Protein AF-0000000066155385 (afdb_homodimer)

Secondary structure (DSSP, 8-state):
--EEEEEE-----HHHHHHHHHHHHHHTTTS-EEEEEEPPP---TT--HHHHHHHHHHHHHHHSPTT-EEEEEEEEEEE--HHHHHHHHHHHHHTTS-EEEEE-BTTB--HHHHHH-SEEEE--SS---HHHHHHHHHHHHHHHHHHHTT-GGGG-/--EEEEEE-----HHHHHHHHHHHHHHTTT--EEEEEEPPP---TT--HHHHHHHHHHHHHHHSPTT-EEEEEEEEEEE--HHHHHHHHHHHHHTTS-EEEEE-BTTB--HHHHHH-SEEEE--SS---HHHHHHHHHHHHHHHHHHHTT-GGGG-

Nearest PDB structures (foldseek):
  5twj-assembly1_C  TM=9.651E-01  e=6.711E-20  Escherichia coli
  1ns5-assembly1_A  TM=9.732E-01  e=3.033E-18  Escherichia coli
  4fak-assembly1_A-2  TM=9.437E-01  e=2.508E-15  Staphylococcus aureus
  1vh0-assembly7_F  TM=9.480E-01  e=1.565E-13  Staphylococcus aureus
  1o6d-assembly1_A  TM=9.515E-01  e=1.944E-12  Thermotoga maritima

Sequence (312 aa):
MKCRLIATGERAPSWVAQGFAEYQKRLSHWMPLELVEIEPGLRGKGRDAQRATDDEGRRVLAALPKNAYVVALDVPGRPLSSEQLAQRMEHWRGQGRDLALLIGGPEGHSAEVLKSASESWSIGPLTLPHMLVRLIVAEQLYRAAAMLANHPYHRAMKCRLIATGERAPSWVAQGFAEYQKRLSHWMPLELVEIEPGLRGKGRDAQRATDDEGRRVLAALPKNAYVVALDVPGRPLSSEQLAQRMEHWRGQGRDLALLIGGPEGHSAEVLKSASESWSIGPLTLPHMLVRLIVAEQLYRAAAMLANHPYHRA

InterPro domains:
  IPR003742 RNA methyltransferase RlmH [MF_00658] (1-155)
  IPR003742 RNA methyltransferase RlmH [PF02590] (1-154)
  IPR003742 RNA methyltransferase RlmH [PIRSF004505] (1-155)
  IPR003742 RNA methyltransferase RlmH [PTHR33603] (1-155)
  IPR003742 RNA methyltransferase RlmH [TIGR00246] (2-155)
  IPR003742 RNA methyltransferase RlmH [cd18081] (4-155)
  IPR029026 tRNA (guanine-N1-)-methyltransferase, N-terminal [G3DSA:3.40.1280.10] (1-156)
  IPR029028 Alpha/beta knot methyltransferases [SSF75217] (1-153)

Solvent-accessible surface area (backbone atoms only — not comparable to full-atom values): 16070 Å² total; per-residue (Å²): 105,46,34,35,39,40,30,39,42,70,84,59,56,68,35,45,49,50,50,25,50,52,30,36,57,62,25,44,81,83,36,46,60,42,79,42,69,33,70,59,39,72,74,48,96,82,49,50,68,65,56,22,30,43,51,30,25,51,54,51,59,68,66,52,63,88,77,40,49,26,35,29,50,36,63,89,30,48,72,39,34,46,70,52,44,26,53,46,48,54,53,50,57,67,64,77,34,36,38,33,38,36,39,31,41,63,84,38,65,21,68,68,46,56,68,65,29,77,43,48,37,7,77,20,56,44,80,66,53,46,62,58,46,54,31,52,50,34,46,50,54,32,38,19,51,26,48,77,66,68,38,75,65,54,71,76,106,49,35,35,39,40,31,36,41,72,81,60,57,64,36,49,48,50,50,28,49,53,29,36,57,64,24,43,83,79,35,46,61,42,80,41,70,32,70,60,39,76,77,53,96,86,53,51,68,61,57,23,30,43,50,30,24,55,53,52,62,69,66,53,62,86,76,38,48,30,36,31,49,37,64,91,30,46,73,39,33,46,69,52,43,26,52,48,50,54,51,51,56,67,66,76,35,36,38,33,37,36,39,30,43,62,83,38,66,21,69,67,44,59,69,66,29,77,44,46,40,7,74,22,56,44,79,65,54,48,61,57,46,52,30,52,50,32,46,48,52,33,36,18,53,24,47,77,64,68,36,76,68,53,69,75

Structure (mmCIF, N/CA/C/O backbone):
data_AF-0000000066155385-model_v1
#
loop_
_entity.id
_entity.type
_entity.pdbx_description
1 polymer 'Ribosomal RNA large subunit methyltransferase H'
#
loop_
_atom_site.group_PDB
_atom_site.id
_atom_site.type_symbol
_atom_site.label_atom_id
_atom_site.label_alt_id
_atom_site.label_comp_id
_atom_site.label_asym_id
_atom_site.label_entity_id
_atom_site.label_seq_id
_atom_site.pdbx_PDB_ins_code
_atom_site.Cartn_x
_atom_site.Cartn_y
_atom_site.Cartn_z
_atom_site.occupancy
_atom_site.B_iso_or_equiv
_atom_site.auth_seq_id
_atom_site.auth_comp_id
_atom_site.auth_asym_id
_atom_site.auth_atom_id
_atom_site.pdbx_PDB_model_num
ATOM 1 N N . MET A 1 1 ? 21.75 -13.898 -15.984 1 84.5 1 MET A N 1
ATOM 2 C CA . MET A 1 1 ? 20.531 -14.352 -15.312 1 84.5 1 MET A CA 1
ATOM 3 C C . MET A 1 1 ? 19.344 -13.461 -15.656 1 84.5 1 MET A C 1
ATOM 5 O O . MET A 1 1 ? 19.469 -12.234 -15.656 1 84.5 1 MET A O 1
ATOM 9 N N . LYS A 1 2 ? 18.281 -14.18 -16.125 1 91.81 2 LYS A N 1
ATOM 10 C CA . LYS A 1 2 ? 17.047 -13.453 -16.391 1 91.81 2 LYS A CA 1
ATOM 11 C C . LYS A 1 2 ? 16.062 -13.602 -15.227 1 91.81 2 LYS A C 1
ATOM 13 O O . LYS A 1 2 ? 16.016 -14.641 -14.562 1 91.81 2 LYS A O 1
ATOM 18 N N . CYS A 1 3 ? 15.359 -12.453 -15.078 1 97 3 CYS A N 1
ATOM 19 C CA . CYS A 1 3 ? 14.375 -12.484 -14.008 1 97 3 CYS A CA 1
ATOM 20 C C . CYS A 1 3 ? 12.969 -12.273 -14.562 1 97 3 CYS A C 1
ATOM 22 O O . CYS A 1 3 ? 12.742 -11.375 -15.367 1 97 3 CYS A O 1
ATOM 24 N N . ARG A 1 4 ? 12.047 -13.227 -14.18 1 97.88 4 ARG A N 1
ATOM 25 C CA . ARG A 1 4 ? 10.633 -13.07 -14.484 1 97.88 4 ARG A CA 1
ATOM 26 C C . ARG A 1 4 ? 9.828 -12.766 -13.227 1 97.88 4 ARG A C 1
ATOM 28 O O . ARG A 1 4 ? 9.977 -13.445 -12.203 1 97.88 4 ARG A O 1
ATOM 35 N N . LEU A 1 5 ? 9.148 -11.688 -13.312 1 98.56 5 LEU A N 1
ATOM 36 C CA . LEU A 1 5 ? 8.133 -11.391 -12.312 1 98.56 5 LEU A CA 1
ATOM 37 C C . LEU A 1 5 ? 6.758 -11.867 -12.766 1 98.56 5 LEU A C 1
ATOM 39 O O . LEU A 1 5 ? 6.148 -11.266 -13.656 1 98.56 5 LEU A O 1
ATOM 43 N N . ILE A 1 6 ? 6.32 -12.906 -12.242 1 98.44 6 ILE A N 1
ATOM 44 C CA . ILE A 1 6 ? 5.023 -13.492 -12.562 1 98.44 6 ILE A CA 1
ATOM 45 C C . ILE A 1 6 ? 3.984 -13.031 -11.539 1 98.44 6 ILE A C 1
ATOM 47 O O . ILE A 1 6 ? 4.012 -13.453 -10.383 1 98.44 6 ILE A O 1
ATOM 51 N N . ALA A 1 7 ? 3.084 -12.195 -11.984 1 97.69 7 ALA A N 1
ATOM 52 C CA . ALA A 1 7 ? 2.201 -11.484 -11.062 1 97.69 7 ALA A CA 1
ATOM 53 C C . ALA A 1 7 ? 0.739 -11.664 -11.461 1 97.69 7 ALA A C 1
ATOM 55 O O . ALA A 1 7 ? 0.369 -11.43 -12.609 1 97.69 7 ALA A O 1
ATOM 56 N N . THR A 1 8 ? -0.041 -12.016 -10.469 1 93.69 8 THR A N 1
ATOM 57 C CA . THR A 1 8 ? -1.476 -12.125 -10.703 1 93.69 8 THR A CA 1
ATOM 58 C C . THR A 1 8 ? -2.109 -10.734 -10.812 1 93.69 8 THR A C 1
ATOM 60 O O . THR A 1 8 ? -1.861 -9.867 -9.977 1 93.69 8 THR A O 1
ATOM 63 N N . GLY A 1 9 ? -2.859 -10.594 -11.93 1 91.88 9 GLY A N 1
ATOM 64 C CA . GLY A 1 9 ? -3.533 -9.328 -12.18 1 91.88 9 GLY A CA 1
ATOM 65 C C . GLY A 1 9 ? -3.088 -8.656 -13.461 1 91.88 9 GLY A C 1
ATOM 66 O O . GLY A 1 9 ? -1.917 -8.742 -13.836 1 91.88 9 GLY A O 1
ATOM 67 N N . GLU A 1 10 ? -4.141 -7.969 -13.992 1 88.31 10 GLU A N 1
ATOM 68 C CA . GLU A 1 10 ? -3.861 -7.262 -15.242 1 88.31 10 GLU A CA 1
ATOM 69 C C . GLU A 1 10 ? -4.293 -5.801 -15.148 1 88.31 10 GLU A C 1
ATOM 71 O O . GLU A 1 10 ? -4.961 -5.402 -14.195 1 88.31 10 GLU A O 1
ATOM 76 N N . ARG A 1 11 ? -3.881 -5.137 -16.062 1 87.12 11 ARG A N 1
ATOM 77 C CA . ARG A 1 11 ? -4.324 -3.756 -16.234 1 87.12 11 ARG A CA 1
ATOM 78 C C . ARG A 1 11 ? -4.043 -2.926 -14.992 1 87.12 11 ARG A C 1
ATOM 80 O O . ARG A 1 11 ? -4.953 -2.318 -14.422 1 87.12 11 ARG A O 1
ATOM 87 N N . ALA A 1 12 ? -2.811 -2.822 -14.57 1 90.94 12 ALA A N 1
ATOM 88 C CA . ALA A 1 12 ? -2.406 -1.966 -13.461 1 90.94 12 ALA A CA 1
ATOM 89 C C . ALA A 1 12 ? -2.746 -0.505 -13.734 1 90.94 12 ALA A C 1
ATOM 91 O O . ALA A 1 12 ? -2.674 -0.052 -14.883 1 90.94 12 ALA A O 1
ATOM 92 N N . PRO A 1 13 ? -3.176 0.167 -12.75 1 94.94 13 PRO A N 1
ATOM 93 C CA . PRO A 1 13 ? -3.314 1.61 -12.961 1 94.94 13 PRO A CA 1
ATOM 94 C C . PRO A 1 13 ? -2.09 2.23 -13.625 1 94.94 13 PRO A C 1
ATOM 96 O O . PRO A 1 13 ? -0.97 1.745 -13.445 1 94.94 13 PRO A O 1
ATOM 99 N N . SER A 1 14 ? -2.373 3.312 -14.383 1 95.81 14 SER A N 1
ATOM 100 C CA . SER A 1 14 ? -1.317 3.916 -15.195 1 95.81 14 SER A CA 1
ATOM 101 C C . SER A 1 14 ? -0.126 4.324 -14.328 1 95.81 14 SER A C 1
ATOM 103 O O . SER A 1 14 ? 1.025 4.168 -14.742 1 95.81 14 SER A O 1
ATOM 105 N N . TRP A 1 15 ? -0.439 4.824 -13.172 1 95.56 15 TRP A N 1
ATOM 106 C CA . TRP A 1 15 ? 0.653 5.305 -12.328 1 95.56 15 TRP A CA 1
ATOM 107 C C . TRP A 1 15 ? 1.504 4.148 -11.82 1 95.56 15 TRP A C 1
ATOM 109 O O . TRP A 1 15 ? 2.721 4.281 -11.672 1 95.56 15 TRP A O 1
ATOM 119 N N . VAL A 1 16 ? 0.973 2.961 -11.602 1 97.06 16 VAL A N 1
ATOM 120 C CA . VAL A 1 16 ? 1.714 1.768 -11.203 1 97.06 16 VAL A CA 1
ATOM 121 C C . VAL A 1 16 ? 2.588 1.294 -12.367 1 97.06 16 VAL A C 1
ATOM 123 O O . VAL A 1 16 ? 3.771 1.001 -12.18 1 97.06 16 VAL A O 1
ATOM 126 N N . ALA A 1 17 ? 1.849 1.2 -13.555 1 96.69 17 ALA A N 1
ATOM 127 C CA . ALA A 1 17 ? 2.547 0.742 -14.75 1 96.69 17 ALA A CA 1
ATOM 128 C C . ALA A 1 17 ? 3.752 1.629 -15.062 1 96.69 17 ALA A C 1
ATOM 130 O O . ALA A 1 17 ? 4.816 1.132 -15.438 1 96.69 17 ALA A O 1
ATOM 131 N N . GLN A 1 18 ? 3.58 2.973 -14.852 1 97.31 18 GLN A N 1
ATOM 132 C CA . GLN A 1 18 ? 4.66 3.924 -15.094 1 97.31 18 GLN A CA 1
ATOM 133 C C . GLN A 1 18 ? 5.805 3.721 -14.102 1 97.31 18 GLN A C 1
ATOM 135 O O . GLN A 1 18 ? 6.973 3.672 -14.5 1 97.31 18 GLN A O 1
ATOM 140 N N . GLY A 1 19 ? 5.504 3.578 -12.836 1 97.25 19 GLY A N 1
ATOM 141 C CA . GLY A 1 19 ? 6.527 3.34 -11.828 1 97.25 19 GLY A CA 1
ATOM 142 C C . GLY A 1 19 ? 7.285 2.043 -12.039 1 97.25 19 GLY A C 1
ATOM 143 O O . GLY A 1 19 ? 8.516 2.016 -11.969 1 97.25 19 GLY A O 1
ATOM 144 N N . PHE A 1 20 ? 6.59 1.06 -12.344 1 98.19 20 PHE A N 1
ATOM 145 C CA . PHE A 1 20 ? 7.199 -0.234 -12.625 1 98.19 20 PHE A CA 1
ATOM 146 C C . PHE A 1 20 ? 8.164 -0.136 -13.797 1 98.19 20 PHE A C 1
ATOM 148 O O . PHE A 1 20 ? 9.297 -0.612 -13.719 1 98.19 20 PHE A O 1
ATOM 155 N N . ALA A 1 21 ? 7.66 0.437 -14.906 1 98 21 ALA A N 1
ATOM 156 C CA . ALA A 1 21 ? 8.445 0.544 -16.141 1 98 21 ALA A CA 1
ATOM 157 C C . ALA A 1 21 ? 9.734 1.316 -15.891 1 98 21 ALA A C 1
ATOM 159 O O . ALA A 1 21 ? 10.773 1.004 -16.484 1 98 21 ALA A O 1
ATOM 160 N N . GLU A 1 22 ? 9.672 2.268 -15.047 1 97.25 22 GLU A N 1
ATOM 161 C CA . GLU A 1 22 ? 10.867 3.043 -14.727 1 97.25 22 GLU A CA 1
ATOM 162 C C . GLU A 1 22 ? 11.945 2.162 -14.102 1 97.25 22 GLU A C 1
ATOM 164 O O . GLU A 1 22 ? 13.094 2.166 -14.555 1 97.25 22 GLU A O 1
ATOM 169 N N . TYR A 1 23 ? 11.648 1.423 -13.086 1 97.94 23 TYR A N 1
ATOM 170 C CA . TYR A 1 23 ? 12.617 0.593 -12.391 1 97.94 23 TYR A CA 1
ATOM 171 C C . TYR A 1 23 ? 13.023 -0.605 -13.234 1 97.94 23 TYR A C 1
ATOM 173 O O . TYR A 1 23 ? 14.172 -1.063 -13.172 1 97.94 23 TYR A O 1
ATOM 181 N N . GLN A 1 24 ? 12.031 -1.144 -14.031 1 98.25 24 GLN A N 1
ATOM 182 C CA . GLN A 1 24 ? 12.344 -2.215 -14.969 1 98.25 24 GLN A CA 1
ATOM 183 C C . GLN A 1 24 ? 13.43 -1.779 -15.961 1 98.25 24 GLN A C 1
ATOM 185 O O . GLN A 1 24 ? 14.375 -2.521 -16.203 1 98.25 24 GLN A O 1
ATOM 190 N N . LYS A 1 25 ? 13.258 -0.531 -16.453 1 98.06 25 LYS A N 1
ATOM 191 C CA . LYS A 1 25 ? 14.234 0.016 -17.391 1 98.06 25 LYS A CA 1
ATOM 192 C C . LYS A 1 25 ? 15.586 0.21 -16.734 1 98.06 25 LYS A C 1
ATOM 194 O O . LYS A 1 25 ? 16.609 -0.212 -17.266 1 98.06 25 LYS A O 1
ATOM 199 N N . ARG A 1 26 ? 15.633 0.711 -15.617 1 97 26 ARG A N 1
ATOM 200 C CA . ARG A 1 26 ? 16.875 0.946 -14.891 1 97 26 ARG A CA 1
ATOM 201 C C . ARG A 1 26 ? 17.578 -0.369 -14.562 1 97 26 ARG A C 1
ATOM 203 O O . ARG A 1 26 ? 18.797 -0.482 -14.703 1 97 26 ARG A O 1
ATOM 210 N N . LEU A 1 27 ? 16.859 -1.285 -14.117 1 97.62 27 LEU A N 1
ATOM 211 C CA . LEU A 1 27 ? 17.375 -2.586 -13.703 1 97.62 27 LEU A CA 1
ATOM 212 C C . LEU A 1 27 ? 17.953 -3.348 -14.883 1 97.62 27 LEU A C 1
ATOM 214 O O . LEU A 1 27 ? 18.828 -4.199 -14.711 1 97.62 27 LEU A O 1
ATOM 218 N N . SER A 1 28 ? 17.406 -3.062 -16.094 1 96.5 28 SER A N 1
ATOM 219 C CA . SER A 1 28 ? 17.75 -3.83 -17.297 1 96.5 28 SER A CA 1
ATOM 220 C C . SER A 1 28 ? 19.234 -3.754 -17.594 1 96.5 28 SER A C 1
ATOM 222 O O . SER A 1 28 ? 19.781 -4.629 -18.266 1 96.5 28 SER A O 1
ATOM 224 N N . HIS A 1 29 ? 19.953 -2.766 -17.031 1 94.25 29 HIS A N 1
ATOM 225 C CA . HIS A 1 29 ? 21.391 -2.631 -17.219 1 94.25 29 HIS A CA 1
ATOM 226 C C . HIS A 1 29 ? 22.141 -3.738 -16.5 1 94.25 29 HIS A C 1
ATOM 228 O O . HIS A 1 29 ? 23.266 -4.082 -16.875 1 94.25 29 HIS A O 1
ATOM 234 N N . TRP A 1 30 ? 21.594 -4.262 -15.461 1 93.12 30 TRP A N 1
ATOM 235 C CA . TRP A 1 30 ? 22.266 -5.273 -14.648 1 93.12 30 TRP A CA 1
ATOM 236 C C . TRP A 1 30 ? 21.547 -6.617 -14.758 1 93.12 30 TRP A C 1
ATOM 238 O O . TRP A 1 30 ? 22.203 -7.668 -14.75 1 93.12 30 TRP A O 1
ATOM 248 N N . MET A 1 31 ? 20.219 -6.559 -14.922 1 93.56 31 MET A N 1
ATOM 249 C CA . MET A 1 31 ? 19.391 -7.77 -14.93 1 93.56 31 MET A CA 1
ATOM 250 C C . MET A 1 31 ? 18.078 -7.523 -15.641 1 93.56 31 MET A C 1
ATOM 252 O O . MET A 1 31 ? 17.234 -6.77 -15.148 1 93.56 31 MET A O 1
ATOM 256 N N . PRO A 1 32 ? 17.969 -8.172 -16.719 1 95.81 32 PRO A N 1
ATOM 257 C CA . PRO A 1 32 ? 16.672 -8.039 -17.375 1 95.81 32 PRO A CA 1
ATOM 258 C C . PRO A 1 32 ? 15.523 -8.562 -16.516 1 95.81 32 PRO A C 1
ATOM 260 O O . PRO A 1 32 ? 15.648 -9.617 -15.891 1 95.81 32 PRO A O 1
ATOM 263 N N . LEU A 1 33 ? 14.406 -7.742 -16.422 1 98.12 33 LEU A N 1
ATOM 264 C CA . LEU A 1 33 ? 13.195 -8.102 -15.688 1 98.12 33 LEU A CA 1
ATOM 265 C C . LEU A 1 33 ? 11.984 -8.141 -16.609 1 98.12 33 LEU A C 1
ATOM 267 O O . LEU A 1 33 ? 11.625 -7.125 -17.203 1 98.12 33 LEU A O 1
ATOM 271 N N . GLU A 1 34 ? 11.406 -9.336 -16.766 1 97.62 34 GLU A N 1
ATOM 272 C CA . GLU A 1 34 ? 10.203 -9.508 -17.578 1 97.62 34 GLU A CA 1
ATOM 273 C C . GLU A 1 34 ? 8.969 -9.68 -16.703 1 97.62 34 GLU A C 1
ATOM 275 O O . GLU A 1 34 ? 8.961 -10.508 -15.781 1 97.62 34 GLU A O 1
ATOM 280 N N . LEU A 1 35 ? 7.984 -8.922 -16.984 1 98.12 35 LEU A N 1
ATOM 281 C CA . LEU A 1 35 ? 6.719 -9.055 -16.266 1 98.12 35 LEU A CA 1
ATOM 282 C C . LEU A 1 35 ? 5.766 -9.984 -17.016 1 98.12 35 LEU A C 1
ATOM 284 O O . LEU A 1 35 ? 5.492 -9.773 -18.203 1 98.12 35 LEU A O 1
ATOM 288 N N . VAL A 1 36 ? 5.34 -10.883 -16.422 1 97.62 36 VAL A N 1
ATOM 289 C CA . VAL A 1 36 ? 4.328 -11.797 -16.938 1 97.62 36 VAL A CA 1
ATOM 290 C C . VAL A 1 36 ? 3.055 -11.68 -16.094 1 97.62 36 VAL A C 1
ATOM 292 O O . VAL A 1 36 ? 3.031 -12.086 -14.93 1 97.62 36 VAL A O 1
ATOM 295 N N . GLU A 1 37 ? 2.039 -11.156 -16.641 1 97.44 37 GLU A N 1
ATOM 296 C CA . GLU A 1 37 ? 0.773 -10.977 -15.945 1 97.44 37 GLU A CA 1
ATOM 297 C C . GLU A 1 37 ? -0.112 -12.211 -16.062 1 97.44 37 GLU A C 1
ATOM 299 O O . GLU A 1 37 ? -0.264 -12.766 -17.156 1 97.44 37 GLU A O 1
ATOM 304 N N . ILE A 1 38 ? -0.639 -12.555 -14.938 1 96.31 38 ILE A N 1
ATOM 305 C CA . ILE A 1 38 ? -1.541 -13.695 -14.867 1 96.31 38 ILE A CA 1
ATOM 306 C C . ILE A 1 38 ? -2.975 -13.211 -14.664 1 96.31 38 ILE A C 1
ATOM 308 O O . ILE A 1 38 ? -3.246 -12.438 -13.742 1 96.31 38 ILE A O 1
ATOM 312 N N . GLU A 1 39 ? -3.777 -13.617 -15.523 1 92.12 39 GLU A N 1
ATOM 313 C CA . GLU A 1 39 ? -5.195 -13.305 -15.383 1 92.12 39 GLU A CA 1
ATOM 314 C C . GLU A 1 39 ? -5.742 -13.82 -14.055 1 92.12 39 GLU A C 1
ATOM 316 O O . GLU A 1 39 ? -5.551 -14.984 -13.711 1 92.12 39 GLU A O 1
ATOM 321 N N . PRO A 1 40 ? -6.312 -12.938 -13.344 1 87.75 40 PRO A N 1
ATOM 322 C CA . PRO A 1 40 ? -6.887 -13.398 -12.086 1 87.75 40 PRO A CA 1
ATOM 323 C C . PRO A 1 40 ? -7.98 -14.445 -12.281 1 87.75 40 PRO A C 1
ATOM 325 O O . PRO A 1 40 ? -8.625 -14.477 -13.328 1 87.75 40 PRO A O 1
ATOM 328 N N . GLY A 1 41 ? -7.93 -15.219 -11.367 1 81.12 41 GLY A N 1
ATOM 329 C CA . GLY A 1 41 ? -9.031 -16.172 -11.414 1 81.12 41 GLY A CA 1
ATOM 330 C C . GLY A 1 41 ? -10.391 -15.5 -11.32 1 81.12 41 GLY A C 1
ATOM 331 O O . GLY A 1 41 ? -10.516 -14.398 -10.773 1 81.12 41 GLY A O 1
ATOM 332 N N . LEU A 1 42 ? -11.141 -15.914 -12.008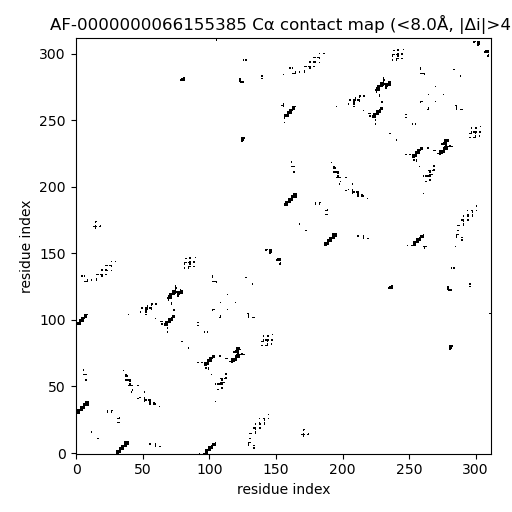 1 76.12 42 LEU A N 1
ATOM 333 C CA . LEU A 1 42 ? -12.508 -15.398 -11.984 1 76.12 42 LEU A CA 1
ATOM 334 C C . LEU A 1 42 ? -13.078 -15.438 -10.57 1 76.12 42 LEU A C 1
ATOM 336 O O . LEU A 1 42 ? -12.977 -16.453 -9.883 1 76.12 42 LEU A O 1
ATOM 340 N N . ARG A 1 43 ? -13.242 -14.203 -10.203 1 71.19 43 ARG A N 1
ATOM 341 C CA . ARG A 1 43 ? -13.875 -14.07 -8.898 1 71.19 43 ARG A CA 1
ATOM 342 C C . ARG A 1 43 ? -15.352 -13.711 -9.039 1 71.19 43 ARG A C 1
ATOM 344 O O . ARG A 1 43 ? -15.758 -13.109 -10.039 1 71.19 43 ARG A O 1
ATOM 351 N N . GLY A 1 44 ? -16.047 -14.203 -8.344 1 59.31 44 GLY A N 1
ATOM 352 C CA . GLY A 1 44 ? -17.453 -13.875 -8.461 1 59.31 44 GLY A CA 1
ATOM 353 C C . GLY A 1 44 ? -18.328 -14.664 -7.5 1 59.31 44 GLY A C 1
ATOM 354 O O . GLY A 1 44 ? -17.844 -15.539 -6.785 1 59.31 44 GLY A O 1
ATOM 355 N N . LYS A 1 45 ? -19.531 -14.117 -7.496 1 53.41 45 LYS A N 1
ATOM 356 C CA . LYS A 1 45 ? -20.547 -14.75 -6.66 1 53.41 45 LYS A CA 1
ATOM 357 C C . LYS A 1 45 ? -20.578 -16.266 -6.883 1 53.41 45 LYS A C 1
ATOM 359 O O . LYS A 1 45 ? -20.812 -16.719 -8 1 53.41 45 LYS A O 1
ATOM 364 N N . GLY A 1 46 ? -20.094 -16.812 -5.891 1 64 46 GLY A N 1
ATOM 365 C CA . GLY A 1 46 ? -20.203 -18.266 -5.855 1 64 46 GLY A CA 1
ATOM 366 C C . GLY A 1 46 ? -18.891 -18.969 -6.121 1 64 46 GLY A C 1
ATOM 367 O O . GLY A 1 46 ? -18.797 -20.188 -5.965 1 64 46 GLY A O 1
ATOM 368 N N . ARG A 1 47 ? -18.312 -18.109 -6.582 1 63.19 47 ARG A N 1
ATOM 369 C CA . ARG A 1 47 ? -17.078 -18.844 -6.824 1 63.19 47 ARG A CA 1
ATOM 370 C C . ARG A 1 47 ? -16.203 -18.875 -5.574 1 63.19 47 ARG A C 1
ATOM 372 O O . ARG A 1 47 ? -16.141 -17.906 -4.828 1 63.19 47 ARG A O 1
ATOM 379 N N . ASP A 1 48 ? -15.562 -19.938 -5.363 1 77.88 48 ASP A N 1
ATOM 380 C CA . ASP A 1 48 ? -14.719 -20.297 -4.227 1 77.88 48 ASP A CA 1
ATOM 381 C C . ASP A 1 48 ? -13.336 -19.656 -4.34 1 77.88 48 ASP A C 1
ATOM 383 O O . ASP A 1 48 ? -12.656 -19.812 -5.352 1 77.88 48 ASP A O 1
ATOM 387 N N . ALA A 1 49 ? -13.258 -18.812 -3.494 1 80.56 49 ALA A N 1
ATOM 388 C CA . ALA A 1 49 ? -11.992 -18.094 -3.438 1 80.56 49 ALA A CA 1
ATOM 389 C C . ALA A 1 49 ? -10.812 -19.062 -3.561 1 80.56 49 ALA A C 1
ATOM 391 O O . ALA A 1 49 ? -9.812 -18.734 -4.207 1 80.56 49 ALA A O 1
ATOM 392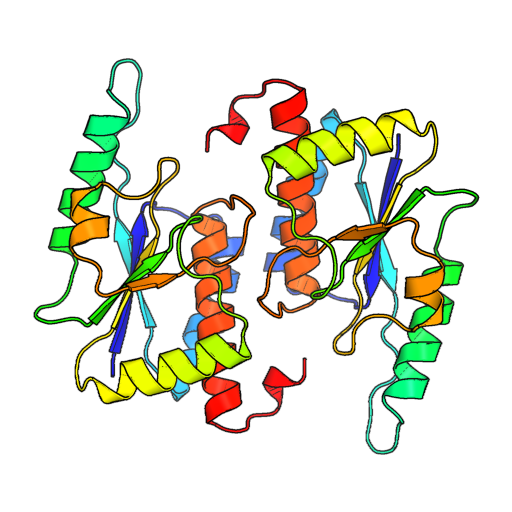 N N . GLN A 1 50 ? -10.922 -20.25 -3.02 1 87.75 50 GLN A N 1
ATOM 393 C CA . GLN A 1 50 ? -9.867 -21.266 -3.086 1 87.75 50 GLN A CA 1
ATOM 394 C C . GLN A 1 50 ? -9.672 -21.766 -4.512 1 87.75 50 GLN A C 1
ATOM 396 O O . GLN A 1 50 ? -8.539 -21.953 -4.965 1 87.75 50 GLN A O 1
ATOM 401 N N . ARG A 1 51 ? -10.75 -22 -5.168 1 88.25 51 ARG A N 1
ATOM 402 C CA . ARG A 1 51 ? -10.672 -22.469 -6.547 1 88.25 51 ARG A CA 1
ATOM 403 C C . ARG A 1 51 ? -10.039 -21.406 -7.453 1 88.25 51 ARG A C 1
ATOM 405 O O . ARG A 1 51 ? -9.234 -21.734 -8.32 1 88.25 51 ARG A O 1
ATOM 412 N N . ALA A 1 52 ? -10.5 -20.266 -7.203 1 87.19 52 ALA A N 1
ATOM 413 C CA . ALA A 1 52 ? -9.93 -19.156 -7.973 1 87.19 52 ALA A CA 1
ATOM 414 C C . ALA A 1 52 ? -8.422 -19.047 -7.746 1 87.19 52 ALA A C 1
ATOM 416 O O . ALA A 1 52 ? -7.656 -18.875 -8.695 1 87.19 52 ALA A O 1
ATOM 417 N N . THR A 1 53 ? -8.125 -19.234 -6.555 1 91.06 53 THR A N 1
ATOM 418 C CA . THR A 1 53 ? -6.711 -19.172 -6.191 1 91.06 53 THR A CA 1
ATOM 419 C C . THR A 1 53 ? -5.945 -20.344 -6.812 1 91.06 53 THR A C 1
ATOM 421 O O . THR A 1 53 ? -4.82 -20.172 -7.289 1 91.06 53 THR A O 1
ATOM 424 N N . ASP A 1 54 ? -6.555 -21.5 -6.773 1 92.06 54 ASP A N 1
ATOM 425 C CA . ASP A 1 54 ? -5.934 -22.672 -7.379 1 92.06 54 ASP A CA 1
ATOM 426 C C . ASP A 1 54 ? -5.777 -22.484 -8.891 1 92.06 54 ASP A C 1
ATOM 428 O O . ASP A 1 54 ? -4.754 -22.875 -9.461 1 92.06 54 ASP A O 1
ATOM 432 N N . ASP A 1 55 ? -6.773 -21.938 -9.461 1 92.25 55 ASP A N 1
ATOM 433 C CA . ASP A 1 55 ? -6.719 -21.703 -10.906 1 92.25 55 ASP A CA 1
ATOM 434 C C . ASP A 1 55 ? -5.633 -20.688 -11.258 1 92.25 55 ASP A C 1
ATOM 436 O O . ASP A 1 55 ? -4.871 -20.891 -12.203 1 92.25 55 ASP A O 1
ATOM 440 N N . GLU A 1 56 ? -5.656 -19.734 -10.469 1 93 56 GLU A N 1
ATOM 441 C CA . GLU A 1 56 ? -4.586 -18.75 -10.617 1 93 56 GLU A CA 1
ATOM 442 C C . GLU A 1 56 ? -3.215 -19.406 -10.445 1 93 56 GLU A C 1
ATOM 444 O O . GLU A 1 56 ? -2.291 -19.125 -11.211 1 93 56 GLU A O 1
ATOM 449 N N . GLY A 1 57 ? -3.131 -20.234 -9.484 1 94.69 57 GLY A N 1
ATOM 450 C CA . GLY A 1 57 ? -1.892 -20.938 -9.203 1 94.69 57 GLY A CA 1
ATOM 451 C C . GLY A 1 57 ? -1.404 -21.781 -10.367 1 94.69 57 GLY A C 1
ATOM 452 O O . GLY A 1 57 ? -0.206 -21.828 -10.656 1 94.69 57 GLY A O 1
ATOM 453 N N . ARG A 1 58 ? -2.396 -22.422 -11.031 1 95.19 58 ARG A N 1
ATOM 454 C CA . ARG A 1 58 ? -2.031 -23.234 -12.18 1 95.19 58 ARG A CA 1
ATOM 455 C C . ARG A 1 58 ? -1.448 -22.375 -13.297 1 95.19 58 ARG A C 1
ATOM 457 O O . ARG A 1 58 ? -0.476 -22.766 -13.945 1 95.19 58 ARG A O 1
ATOM 464 N N . ARG A 1 59 ? -2 -21.234 -13.453 1 96.75 59 ARG A N 1
ATOM 465 C CA . ARG A 1 59 ? -1.503 -20.328 -14.477 1 96.75 59 ARG A CA 1
ATOM 466 C C . ARG A 1 59 ? -0.127 -19.781 -14.109 1 96.75 59 ARG A C 1
ATOM 468 O O . ARG A 1 59 ? 0.733 -19.609 -14.969 1 96.75 59 ARG A O 1
ATOM 475 N N . VAL A 1 60 ? 0.056 -19.562 -12.852 1 97.44 60 VAL A N 1
ATOM 476 C CA . VAL A 1 60 ? 1.351 -19.109 -12.352 1 97.44 60 VAL A CA 1
ATOM 477 C C . VAL A 1 60 ? 2.406 -20.188 -12.617 1 97.44 60 VAL A C 1
ATOM 479 O O . VAL A 1 60 ? 3.477 -19.891 -13.156 1 97.44 60 VAL A O 1
ATOM 482 N N . LEU A 1 61 ? 2.051 -21.422 -12.25 1 96.56 61 LEU A N 1
ATOM 483 C CA . LEU A 1 61 ? 2.984 -22.531 -12.414 1 96.56 61 LEU A CA 1
ATOM 484 C C . LEU A 1 61 ? 3.301 -22.766 -13.883 1 96.56 61 LEU A C 1
ATOM 486 O O . LEU A 1 61 ? 4.441 -23.078 -14.242 1 96.56 61 LEU A O 1
ATOM 490 N N . ALA A 1 62 ? 2.332 -22.562 -14.688 1 97.56 62 ALA A N 1
ATOM 491 C CA . ALA A 1 62 ? 2.51 -22.766 -16.125 1 97.56 62 ALA A CA 1
ATOM 492 C C . ALA A 1 62 ? 3.414 -21.703 -16.719 1 97.56 62 ALA A C 1
ATOM 494 O O . ALA A 1 62 ? 4.031 -21.922 -17.766 1 97.56 62 ALA A O 1
ATOM 495 N N . ALA A 1 63 ? 3.459 -20.609 -16.062 1 97.62 63 ALA A N 1
ATOM 496 C CA . ALA A 1 63 ? 4.234 -19.469 -16.578 1 97.62 63 ALA A CA 1
ATOM 497 C C . ALA A 1 63 ? 5.691 -19.562 -16.125 1 97.62 63 ALA A C 1
ATOM 499 O O . ALA A 1 63 ? 6.543 -18.812 -16.594 1 97.62 63 ALA A O 1
ATOM 500 N N . LEU A 1 64 ? 6.031 -20.484 -15.266 1 96.62 64 LEU A N 1
ATOM 501 C CA . LEU A 1 64 ? 7.387 -20.625 -14.75 1 96.62 64 LEU A CA 1
ATOM 502 C C . LEU A 1 64 ? 8.328 -21.141 -15.828 1 96.62 64 LEU A C 1
ATOM 504 O O . LEU A 1 64 ? 8 -22.109 -16.531 1 96.62 64 LEU A O 1
ATOM 508 N N . PRO A 1 65 ? 9.453 -20.531 -16 1 94.44 65 PRO A N 1
ATOM 509 C CA . PRO A 1 65 ? 10.461 -21.156 -16.859 1 94.44 65 PRO A CA 1
ATOM 510 C C . PRO A 1 65 ? 10.938 -22.5 -16.344 1 94.44 65 PRO A C 1
ATOM 512 O O . PRO A 1 65 ? 10.836 -22.781 -15.141 1 94.44 65 PRO A O 1
ATOM 515 N N . LYS A 1 66 ? 11.5 -23.203 -17.328 1 91.38 66 LYS A N 1
ATOM 516 C CA . LYS A 1 66 ? 12.055 -24.5 -16.922 1 91.38 66 LYS A CA 1
ATOM 517 C C . LYS A 1 66 ? 13.266 -24.312 -16.016 1 91.38 66 LYS A C 1
ATOM 519 O O . LYS A 1 66 ? 14.133 -23.469 -16.281 1 91.38 66 LYS A O 1
ATOM 524 N N . ASN A 1 67 ? 13.25 -24.938 -14.852 1 92.38 67 ASN A N 1
ATOM 525 C CA . ASN A 1 67 ? 14.359 -25.016 -13.906 1 92.38 67 ASN A CA 1
ATOM 526 C C . ASN A 1 67 ? 14.664 -23.656 -13.289 1 92.38 67 ASN A C 1
ATOM 528 O O . ASN A 1 67 ? 15.828 -23.359 -12.992 1 92.38 67 ASN A O 1
ATOM 532 N N . ALA A 1 68 ? 13.758 -22.859 -13.234 1 96.19 68 ALA A N 1
ATOM 533 C CA . ALA A 1 68 ? 13.938 -21.547 -12.625 1 96.19 68 ALA A CA 1
ATOM 534 C C . ALA A 1 68 ? 14.094 -21.656 -11.109 1 96.19 68 ALA A C 1
ATOM 536 O O . ALA A 1 68 ? 13.57 -22.578 -10.492 1 96.19 68 ALA A O 1
ATOM 537 N N . TYR A 1 69 ? 14.984 -20.812 -10.562 1 97.44 69 TYR A N 1
ATOM 538 C CA . TYR A 1 69 ? 14.938 -20.594 -9.125 1 97.44 69 TYR A CA 1
ATOM 539 C C . TYR A 1 69 ? 13.734 -19.734 -8.734 1 97.44 69 TYR A C 1
ATOM 541 O O . TYR A 1 69 ? 13.617 -18.594 -9.18 1 97.44 69 TYR A O 1
ATOM 549 N N . VAL A 1 70 ? 12.805 -20.25 -7.934 1 98.12 70 VAL A N 1
ATOM 550 C CA . VAL A 1 70 ? 11.492 -19.656 -7.715 1 98.12 70 VAL A CA 1
ATOM 551 C C . VAL A 1 70 ? 11.43 -19.047 -6.316 1 98.12 70 VAL A C 1
ATOM 553 O O . VAL A 1 70 ? 11.695 -19.734 -5.32 1 98.12 70 VAL A O 1
ATOM 556 N N . VAL A 1 71 ? 11.102 -17.844 -6.238 1 98.5 71 VAL A N 1
ATOM 557 C CA . VAL A 1 71 ? 10.898 -17.125 -4.984 1 98.5 71 VAL A CA 1
ATOM 558 C C . VAL A 1 71 ? 9.469 -16.609 -4.91 1 98.5 71 VAL A C 1
ATOM 560 O O . VAL A 1 71 ? 9.055 -15.789 -5.738 1 98.5 71 VAL A O 1
ATOM 563 N N . ALA A 1 72 ? 8.719 -17.094 -4.008 1 98.56 72 ALA A N 1
ATOM 564 C CA . ALA A 1 72 ? 7.34 -16.656 -3.824 1 98.56 72 ALA A CA 1
ATOM 565 C C . ALA A 1 72 ? 7.262 -15.508 -2.82 1 98.56 72 ALA A C 1
ATOM 567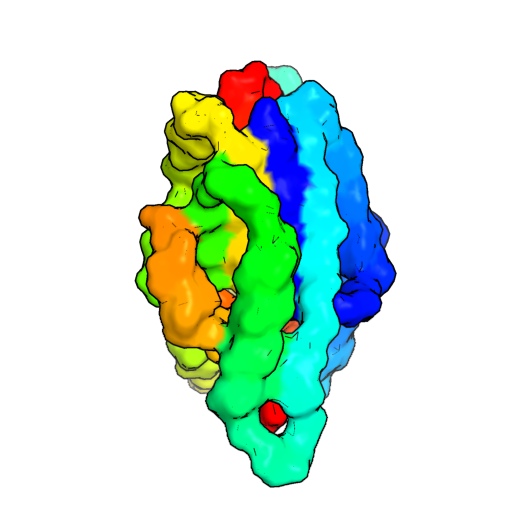 O O . ALA A 1 72 ? 7.777 -15.617 -1.705 1 98.56 72 ALA A O 1
ATOM 568 N N . LEU A 1 73 ? 6.699 -14.422 -3.217 1 98.19 73 LEU A N 1
ATOM 569 C CA . LEU A 1 73 ? 6.422 -13.344 -2.273 1 98.19 73 LEU A CA 1
ATOM 570 C C . LEU A 1 73 ? 5.176 -13.656 -1.449 1 98.19 73 LEU A C 1
ATOM 572 O O . LEU A 1 73 ? 4.102 -13.891 -2.006 1 98.19 73 LEU A O 1
ATOM 576 N N . ASP A 1 74 ? 5.344 -13.617 -0.242 1 95.19 74 ASP A N 1
ATOM 577 C CA . ASP A 1 74 ? 4.293 -13.969 0.708 1 95.19 74 ASP A CA 1
ATOM 578 C C . ASP A 1 74 ? 4.523 -13.297 2.059 1 95.19 74 ASP A C 1
ATOM 580 O O . ASP A 1 74 ? 5.645 -13.297 2.576 1 95.19 74 ASP A O 1
ATOM 584 N N . VAL A 1 75 ? 3.428 -12.828 2.668 1 93.62 75 VAL A N 1
ATOM 585 C CA . VAL A 1 75 ? 3.541 -12.055 3.902 1 93.62 75 VAL A CA 1
ATOM 586 C C . VAL A 1 75 ? 4.203 -12.906 4.984 1 93.62 75 VAL A C 1
ATOM 588 O O . VAL A 1 75 ? 5.125 -12.453 5.664 1 93.62 75 VAL A O 1
ATOM 591 N N . PRO A 1 76 ? 3.926 -14.203 5.09 1 93.44 76 PRO A N 1
ATOM 592 C CA . PRO A 1 76 ? 4.555 -15.016 6.137 1 93.44 76 PRO A CA 1
ATOM 593 C C . PRO A 1 76 ? 5.969 -15.453 5.766 1 93.44 76 PRO A C 1
ATOM 595 O O . PRO A 1 76 ? 6.625 -16.156 6.547 1 93.44 76 PRO A O 1
ATOM 598 N N . GLY A 1 77 ? 6.473 -15.102 4.621 1 96 77 GLY A N 1
ATOM 599 C CA . GLY A 1 77 ? 7.805 -15.484 4.18 1 96 77 GLY A CA 1
ATOM 600 C C . GLY A 1 77 ? 8.914 -14.812 4.965 1 96 77 GLY A C 1
ATOM 601 O O . GLY A 1 77 ? 8.656 -14.18 5.992 1 96 77 GLY A O 1
ATOM 602 N N . ARG A 1 78 ? 10.047 -15.07 4.598 1 97.19 78 ARG A N 1
ATOM 603 C CA . ARG A 1 78 ? 11.219 -14.516 5.262 1 97.19 78 ARG A CA 1
ATOM 604 C C . ARG A 1 78 ? 11.328 -13.016 5.012 1 97.19 78 ARG A C 1
ATOM 606 O O . ARG A 1 78 ? 11.43 -12.578 3.865 1 97.19 78 ARG A O 1
ATOM 613 N N . PRO A 1 79 ? 11.328 -12.289 6.074 1 97.25 79 PRO A N 1
ATOM 614 C CA . PRO A 1 79 ? 11.578 -10.859 5.883 1 97.25 79 PRO A CA 1
ATOM 615 C C . PRO A 1 79 ? 13.047 -10.555 5.586 1 97.25 79 PRO A C 1
ATOM 617 O O . PRO A 1 79 ? 13.938 -11.102 6.238 1 97.25 79 PRO A O 1
ATOM 620 N N . LEU A 1 80 ? 13.281 -9.789 4.586 1 97.5 80 LEU A N 1
ATOM 621 C CA . LEU A 1 80 ? 14.633 -9.414 4.203 1 97.5 80 LEU A CA 1
ATOM 622 C C . LEU A 1 80 ? 14.797 -7.895 4.207 1 97.5 80 LEU A C 1
ATOM 624 O O . LEU A 1 80 ? 13.938 -7.172 3.699 1 97.5 80 LEU A O 1
ATOM 628 N N . SER A 1 81 ? 15.875 -7.465 4.871 1 97 81 SER A N 1
ATOM 629 C CA . SER A 1 81 ? 16.281 -6.082 4.629 1 97 81 SER A CA 1
ATOM 630 C C . SER A 1 81 ? 16.797 -5.898 3.205 1 97 81 SER A C 1
ATOM 632 O O . SER A 1 81 ? 17.062 -6.875 2.504 1 97 81 SER A O 1
ATOM 634 N N . SER A 1 82 ? 16.875 -4.703 2.756 1 97.38 82 SER A N 1
ATOM 63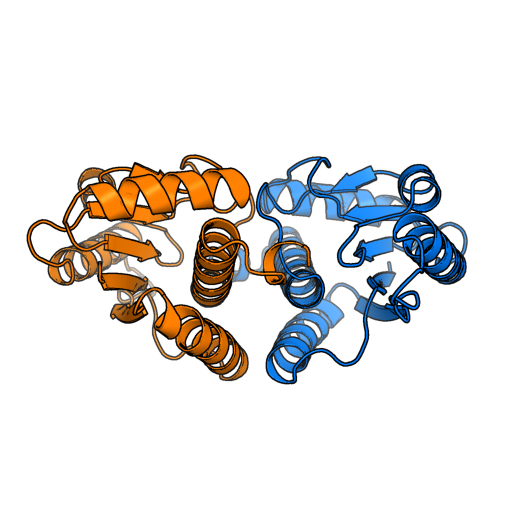5 C CA . SER A 1 82 ? 17.422 -4.438 1.43 1 97.38 82 SER A CA 1
ATOM 636 C C . SER A 1 82 ? 18.828 -5.012 1.283 1 97.38 82 SER A C 1
ATOM 638 O O . SER A 1 82 ? 19.188 -5.52 0.22 1 97.38 82 SER A O 1
ATOM 640 N N . GLU A 1 83 ? 19.656 -4.918 2.408 1 96.62 83 GLU A N 1
ATOM 641 C CA . GLU A 1 83 ? 21.016 -5.484 2.377 1 96.62 83 GLU A CA 1
ATOM 642 C C . GLU A 1 83 ? 20.969 -7.004 2.264 1 96.62 83 GLU A C 1
ATOM 644 O O . GLU A 1 83 ? 21.75 -7.598 1.517 1 96.62 83 GLU A O 1
ATOM 649 N N . GLN A 1 84 ? 20.094 -7.598 3.016 1 98.25 84 GLN A N 1
ATOM 650 C CA . GLN A 1 84 ? 19.922 -9.047 2.953 1 98.25 84 GLN A CA 1
ATOM 651 C C . GLN A 1 84 ? 19.391 -9.477 1.586 1 98.25 84 GLN A C 1
ATOM 653 O O . GLN A 1 84 ? 19.766 -10.539 1.08 1 98.25 84 GLN A O 1
ATOM 658 N N . LEU A 1 85 ? 18.5 -8.656 0.961 1 98.06 85 LEU A N 1
ATOM 659 C CA . LEU A 1 85 ? 18.016 -8.953 -0.379 1 98.06 85 LEU A CA 1
ATOM 660 C C . LEU A 1 85 ? 19.141 -8.914 -1.398 1 98.06 85 LEU A C 1
ATOM 662 O O . LEU A 1 85 ? 19.188 -9.727 -2.322 1 98.06 85 LEU A O 1
ATOM 666 N N . ALA A 1 86 ? 20.031 -7.977 -1.2 1 97.75 86 ALA A N 1
ATOM 667 C CA . ALA A 1 86 ? 21.188 -7.914 -2.088 1 97.75 86 ALA A CA 1
ATOM 668 C C . ALA A 1 86 ? 22.031 -9.188 -1.99 1 97.75 86 ALA A C 1
ATOM 670 O O . ALA A 1 86 ? 22.5 -9.703 -3.004 1 97.75 86 ALA A O 1
ATOM 671 N N . GLN A 1 87 ? 22.219 -9.648 -0.785 1 97.62 87 GLN A N 1
ATOM 672 C CA . GLN A 1 87 ? 22.938 -10.906 -0.588 1 97.62 87 GLN A CA 1
ATOM 673 C C . GLN A 1 87 ? 22.188 -12.07 -1.235 1 97.62 87 GLN A C 1
ATOM 675 O O . GLN A 1 87 ? 22.812 -12.938 -1.861 1 97.62 87 GLN A O 1
ATOM 680 N N . ARG A 1 88 ? 20.875 -12.039 -1.071 1 97.12 88 ARG A N 1
ATOM 681 C CA . ARG A 1 88 ? 20.078 -13.094 -1.702 1 97.12 88 ARG A CA 1
ATOM 682 C C . ARG A 1 88 ? 20.188 -13.023 -3.221 1 97.12 88 ARG A C 1
ATOM 684 O O . ARG A 1 88 ? 20.266 -14.055 -3.893 1 97.12 88 ARG A O 1
ATOM 691 N N . MET A 1 89 ? 20.172 -11.859 -3.732 1 96.62 89 MET A N 1
ATOM 692 C CA . MET A 1 89 ? 20.297 -11.688 -5.176 1 96.62 89 MET A CA 1
ATOM 693 C C . MET A 1 89 ? 21.609 -12.281 -5.676 1 96.62 89 MET A C 1
ATOM 695 O O . MET A 1 89 ? 21.656 -12.914 -6.734 1 96.62 89 MET A O 1
ATOM 699 N N . GLU A 1 90 ? 22.688 -12 -4.879 1 95.44 90 GLU A N 1
ATOM 700 C CA . GLU A 1 90 ? 23.953 -12.617 -5.238 1 95.44 90 GLU A CA 1
ATOM 701 C C . GLU A 1 90 ? 23.859 -14.141 -5.23 1 95.44 90 GLU A C 1
ATOM 703 O O . GLU A 1 90 ? 24.359 -14.805 -6.141 1 95.44 90 GLU A O 1
ATOM 708 N N . HIS A 1 91 ? 23.203 -14.648 -4.266 1 96.5 91 HIS A N 1
ATOM 709 C CA . HIS A 1 91 ? 22.969 -16.094 -4.184 1 96.5 91 HIS A CA 1
ATOM 710 C C . HIS A 1 91 ? 22.156 -16.578 -5.379 1 96.5 91 HIS A C 1
ATOM 712 O O . HIS A 1 91 ? 22.516 -17.594 -5.988 1 96.5 91 HIS A O 1
ATOM 718 N N . TRP A 1 92 ? 21.047 -15.82 -5.727 1 95.88 92 TRP A N 1
ATOM 719 C CA . TRP A 1 92 ? 20.203 -16.203 -6.859 1 95.88 92 TRP A CA 1
ATOM 720 C C . TRP A 1 92 ? 21.016 -16.234 -8.148 1 95.88 92 TRP A C 1
ATOM 722 O O . TRP A 1 92 ? 20.906 -17.156 -8.945 1 95.88 92 TRP A O 1
ATOM 732 N N . ARG A 1 93 ? 21.797 -15.305 -8.336 1 92.38 93 ARG A N 1
ATOM 733 C CA . ARG A 1 93 ? 22.656 -15.227 -9.516 1 92.38 93 ARG A CA 1
ATOM 734 C C . ARG A 1 93 ? 23.594 -16.422 -9.578 1 92.38 93 ARG A C 1
ATOM 736 O O . ARG A 1 93 ? 23.891 -16.938 -10.664 1 92.38 93 ARG A O 1
ATOM 743 N N . GLY A 1 94 ? 24.047 -16.844 -8.531 1 92.88 94 GLY A N 1
ATOM 744 C CA . GLY A 1 94 ? 25 -17.922 -8.453 1 92.88 94 GLY A CA 1
ATOM 745 C C . GLY A 1 94 ? 24.391 -19.281 -8.742 1 92.88 94 GLY A C 1
ATOM 746 O O . GLY A 1 94 ? 25.094 -20.266 -8.977 1 92.88 94 GLY A O 1
ATOM 747 N N . GLN A 1 95 ? 23.125 -19.312 -8.719 1 92.62 95 GLN A N 1
ATOM 748 C CA . GLN A 1 95 ? 22.453 -20.594 -8.953 1 92.62 95 GLN A CA 1
ATOM 749 C C . GLN A 1 95 ? 22.625 -21.031 -10.406 1 92.62 95 GLN A C 1
ATOM 751 O O . GLN A 1 95 ? 22.391 -22.203 -10.727 1 92.62 95 GLN A O 1
ATOM 756 N N . GLY A 1 96 ? 22.938 -20.172 -11.344 1 90.06 96 GLY A N 1
ATOM 757 C CA . GLY A 1 96 ? 23.094 -20.531 -12.75 1 90.06 96 GLY A CA 1
ATOM 758 C C . GLY A 1 96 ? 21.766 -20.812 -13.438 1 90.06 96 GLY A C 1
ATOM 759 O O . GLY A 1 96 ? 21.719 -21.578 -14.406 1 90.06 96 GLY A O 1
ATOM 760 N N . ARG A 1 97 ? 20.719 -20.359 -12.875 1 93.06 97 ARG A N 1
ATOM 761 C CA . ARG A 1 97 ? 19.375 -20.516 -13.422 1 93.06 97 ARG A CA 1
ATOM 762 C C . ARG A 1 97 ? 18.656 -19.188 -13.492 1 93.06 97 ARG A C 1
ATOM 764 O O . ARG A 1 97 ? 19.062 -18.219 -12.844 1 93.06 97 ARG A O 1
ATOM 771 N N . ASP A 1 98 ? 17.484 -19.234 -14.242 1 94.25 98 ASP A N 1
ATOM 772 C CA . ASP A 1 98 ? 16.609 -18.062 -14.266 1 94.25 98 ASP A CA 1
ATOM 773 C C . ASP A 1 98 ? 15.883 -17.906 -12.938 1 94.25 98 ASP A C 1
ATOM 775 O O . ASP A 1 98 ? 15.641 -18.891 -12.227 1 94.25 98 ASP A O 1
ATOM 779 N N . LEU A 1 99 ? 15.648 -16.609 -12.711 1 97.38 99 LEU A N 1
ATOM 780 C CA . LEU A 1 99 ? 14.938 -16.281 -11.484 1 97.38 99 LEU A CA 1
ATOM 781 C C . LEU A 1 99 ? 13.469 -15.992 -11.773 1 97.38 99 LEU A C 1
ATOM 783 O O . LEU A 1 99 ? 13.148 -15.297 -12.742 1 97.38 99 LEU A O 1
ATOM 787 N N . ALA A 1 100 ? 12.555 -16.703 -10.984 1 98.19 100 ALA A N 1
ATOM 788 C CA . ALA A 1 100 ? 11.133 -16.359 -11.039 1 98.19 100 ALA A CA 1
ATOM 789 C C . ALA A 1 100 ? 10.641 -15.867 -9.68 1 98.19 100 ALA A C 1
ATOM 791 O O . ALA A 1 100 ? 10.75 -16.578 -8.672 1 98.19 100 ALA A O 1
ATOM 792 N N . LEU A 1 101 ? 10.156 -14.57 -9.758 1 98.69 101 LEU A N 1
ATOM 793 C CA . LEU A 1 101 ? 9.5 -13.992 -8.586 1 98.69 101 LEU A CA 1
ATOM 794 C C . LEU A 1 101 ? 7.984 -14.016 -8.75 1 98.69 101 LEU A C 1
ATOM 796 O O . LEU A 1 101 ? 7.461 -13.594 -9.789 1 98.69 101 LEU A O 1
ATOM 800 N N . LEU A 1 102 ? 7.273 -14.594 -7.656 1 98.62 102 LEU A N 1
ATOM 801 C CA . LEU A 1 102 ? 5.836 -14.797 -7.793 1 98.62 102 LEU A CA 1
ATOM 802 C C . LEU A 1 102 ? 5.062 -13.836 -6.895 1 98.62 102 LEU A C 1
ATOM 804 O O . LEU A 1 102 ? 5.332 -13.75 -5.695 1 98.62 102 LEU A O 1
ATOM 808 N N . ILE A 1 103 ? 4.16 -13.07 -7.5 1 97.81 103 ILE A N 1
ATOM 809 C CA . ILE A 1 103 ? 3.244 -12.211 -6.762 1 97.81 103 ILE A CA 1
ATOM 810 C C . ILE A 1 103 ? 1.817 -12.734 -6.895 1 97.81 103 ILE A C 1
ATOM 812 O O . ILE A 1 103 ? 1.283 -12.828 -8 1 97.81 103 ILE A O 1
ATOM 816 N N . GLY A 1 104 ? 1.245 -13.039 -5.785 1 94.44 104 GLY A N 1
ATOM 817 C CA . GLY A 1 104 ? -0.105 -13.578 -5.777 1 94.44 104 GLY A CA 1
ATOM 818 C C . GLY A 1 104 ? -1.177 -12.508 -5.867 1 94.44 104 GLY A C 1
ATOM 819 O O . GLY A 1 104 ? -0.88 -11.312 -5.77 1 94.44 104 GLY A O 1
ATOM 820 N N . GLY A 1 105 ? -2.324 -12.914 -6.094 1 89.81 105 GLY A N 1
ATOM 821 C CA . GLY A 1 105 ? -3.48 -12.031 -6.094 1 89.81 105 GLY A CA 1
ATOM 822 C C . GLY A 1 105 ? -3.965 -11.68 -4.699 1 89.81 105 GLY A C 1
ATOM 823 O O . GLY A 1 105 ? -3.227 -11.828 -3.725 1 89.81 105 GLY A O 1
ATOM 824 N N . PRO A 1 106 ? -5.203 -11.227 -4.609 1 84.69 106 PRO A N 1
ATOM 825 C CA . PRO A 1 106 ? -5.75 -10.797 -3.324 1 84.69 106 PRO A CA 1
ATOM 826 C C . PRO A 1 106 ? -5.746 -11.906 -2.277 1 84.69 106 PRO A C 1
ATOM 828 O O . PRO A 1 106 ? -5.594 -11.633 -1.083 1 84.69 106 PRO A O 1
ATOM 831 N N . GLU A 1 107 ? -5.805 -13.039 -2.67 1 87.81 107 GLU A N 1
ATOM 832 C CA . GLU A 1 107 ? -5.855 -14.164 -1.734 1 87.81 107 GLU A CA 1
ATOM 833 C C . GLU A 1 107 ? -4.484 -14.82 -1.594 1 87.81 107 GLU A C 1
ATOM 835 O O . GLU A 1 107 ? -4.355 -15.867 -0.959 1 87.81 107 GLU A O 1
ATOM 840 N N . GLY A 1 108 ? -3.539 -14.281 -2.283 1 92.38 108 GLY A N 1
ATOM 841 C CA . GLY A 1 108 ? -2.205 -14.852 -2.209 1 92.38 108 GLY A CA 1
ATOM 842 C C . GLY A 1 108 ? -2.004 -16.016 -3.166 1 92.38 108 GLY A C 1
ATOM 843 O O . GLY A 1 108 ? -2.654 -16.078 -4.211 1 92.38 108 GLY A O 1
ATOM 844 N N . HIS A 1 109 ? -1.02 -16.922 -2.777 1 95.62 109 HIS A N 1
ATOM 845 C CA . HIS A 1 109 ? -0.662 -18.031 -3.643 1 95.62 109 HIS A CA 1
ATOM 846 C C . HIS A 1 109 ? -1.421 -19.297 -3.252 1 95.62 109 HIS A C 1
ATOM 848 O O . HIS A 1 109 ? -1.752 -19.484 -2.08 1 95.62 109 HIS A O 1
ATOM 854 N N . SER A 1 110 ? -1.65 -20.094 -4.234 1 94.62 110 SER A N 1
ATOM 855 C CA . SER A 1 110 ? -2.119 -21.422 -3.893 1 94.62 110 SER A CA 1
ATOM 856 C C . SER A 1 110 ? -1.031 -22.234 -3.189 1 94.62 110 SER A C 1
ATOM 858 O O . SER A 1 110 ? 0.152 -21.906 -3.285 1 94.62 110 SER A O 1
ATOM 860 N N . ALA A 1 111 ? -1.43 -23.125 -2.541 1 95.38 111 ALA A N 1
ATOM 861 C CA . ALA A 1 111 ? -0.503 -24 -1.833 1 95.38 111 ALA A CA 1
ATOM 862 C C . ALA A 1 111 ? 0.508 -24.609 -2.795 1 95.38 111 ALA A C 1
ATOM 864 O O . ALA A 1 111 ? 1.682 -24.781 -2.451 1 95.38 111 ALA A O 1
ATOM 865 N N . GLU A 1 112 ? 0.101 -25.016 -3.869 1 96.81 112 GLU A N 1
ATOM 866 C CA . GLU A 1 112 ? 0.965 -25.641 -4.859 1 96.81 112 GLU A CA 1
ATOM 867 C C . GLU A 1 112 ? 2.049 -24.688 -5.344 1 96.81 112 GLU A C 1
ATOM 869 O O . GLU A 1 112 ? 3.199 -25.094 -5.539 1 96.81 112 GLU A O 1
ATOM 874 N N . VAL A 1 113 ? 1.62 -23.484 -5.531 1 97.25 113 VAL A N 1
ATOM 875 C CA . VAL A 1 113 ? 2.586 -22.469 -5.945 1 97.25 113 VAL A CA 1
ATOM 876 C C . VAL A 1 113 ? 3.625 -22.266 -4.844 1 97.25 113 VAL A C 1
ATOM 878 O O . VAL A 1 113 ? 4.828 -22.234 -5.117 1 97.25 113 VAL A O 1
ATOM 881 N N . LEU A 1 114 ? 3.209 -22.188 -3.592 1 96.94 114 LEU A N 1
ATOM 882 C CA . LEU A 1 114 ? 4.125 -22 -2.473 1 96.94 114 LEU A CA 1
ATOM 883 C C . LEU A 1 114 ? 5.078 -23.188 -2.348 1 96.94 114 LEU A C 1
ATOM 885 O O . LEU A 1 114 ? 6.262 -23.016 -2.049 1 96.94 114 LEU A O 1
ATOM 889 N N . LYS A 1 115 ? 4.562 -24.375 -2.58 1 95.75 115 LYS A N 1
ATOM 890 C CA . LYS A 1 115 ? 5.359 -25.594 -2.525 1 95.75 115 LYS A CA 1
ATOM 891 C C . LYS A 1 115 ? 6.441 -25.609 -3.602 1 95.75 115 LYS A C 1
ATOM 893 O O . LYS A 1 115 ? 7.516 -26.172 -3.41 1 95.75 115 LYS A O 1
ATOM 898 N N . SER A 1 116 ? 6.18 -25 -4.637 1 95.69 116 SER A N 1
ATOM 899 C CA . SER A 1 116 ? 7.094 -25 -5.773 1 95.69 116 SER A CA 1
ATOM 900 C C . SER A 1 116 ? 8.219 -23.984 -5.578 1 95.69 116 SER A C 1
ATOM 902 O O . SER A 1 116 ? 9.227 -24.031 -6.281 1 95.69 116 SER A O 1
ATOM 904 N N . ALA A 1 117 ? 7.992 -23.156 -4.727 1 97.44 117 ALA A N 1
ATOM 905 C CA . ALA A 1 117 ? 8.961 -22.078 -4.523 1 97.44 117 ALA A CA 1
ATOM 906 C C . ALA A 1 117 ? 10.188 -22.578 -3.771 1 97.44 117 ALA A C 1
ATOM 908 O O . ALA A 1 117 ? 10.07 -23.375 -2.838 1 97.44 117 ALA A O 1
ATOM 909 N N . SER A 1 118 ? 11.422 -22.172 -4.242 1 96.94 118 SER A N 1
ATOM 910 C CA . SER A 1 118 ? 12.68 -22.484 -3.566 1 96.94 118 SER A CA 1
ATOM 911 C C . SER A 1 118 ? 12.805 -21.719 -2.256 1 96.94 118 SER A C 1
ATOM 913 O O . SER A 1 118 ? 13.469 -22.188 -1.323 1 96.94 118 SER A O 1
ATOM 915 N N . GLU A 1 119 ? 12.211 -20.562 -2.172 1 96.62 119 GLU A N 1
ATOM 916 C CA . GLU A 1 119 ? 12.164 -19.781 -0.942 1 96.62 119 GLU A CA 1
ATOM 917 C C . GLU A 1 119 ? 11.023 -18.766 -0.978 1 96.62 119 GLU A C 1
ATOM 919 O O . GLU A 1 119 ? 10.398 -18.547 -2.023 1 96.62 119 GLU A O 1
ATOM 924 N N . SER A 1 120 ? 10.703 -18.312 0.159 1 97.38 120 SER A N 1
ATOM 925 C CA . SER A 1 120 ? 9.641 -17.328 0.329 1 97.38 120 SER A CA 1
ATOM 926 C C . SER A 1 120 ? 10.195 -16.016 0.866 1 97.38 120 SER A C 1
ATOM 928 O O . SER A 1 120 ? 11.031 -16 1.771 1 97.38 120 SER A O 1
ATOM 930 N N . TRP A 1 121 ? 9.781 -14.961 0.232 1 98.38 121 TRP A N 1
ATOM 931 C CA . TRP A 1 121 ? 10.25 -13.617 0.564 1 98.38 121 TRP A CA 1
ATOM 932 C C . TRP A 1 121 ? 9.094 -12.727 1.011 1 98.38 121 TRP A C 1
ATOM 934 O O . TRP A 1 121 ? 8.086 -12.617 0.314 1 98.38 121 TRP A O 1
ATOM 944 N N . SER A 1 122 ? 9.227 -12.242 2.195 1 97.81 122 SER A N 1
ATOM 945 C CA . SER A 1 122 ? 8.266 -11.273 2.707 1 97.81 122 SER A CA 1
ATOM 946 C C . SER A 1 122 ? 8.789 -9.852 2.59 1 97.81 122 SER A C 1
ATOM 948 O O . SER A 1 122 ? 9.875 -9.547 3.088 1 97.81 122 SER A O 1
ATOM 950 N N . ILE A 1 123 ? 7.977 -9.031 1.903 1 96.75 123 ILE A N 1
ATOM 951 C CA . ILE A 1 123 ? 8.398 -7.641 1.767 1 96.75 123 ILE A CA 1
ATOM 952 C C . ILE A 1 123 ? 8.086 -6.875 3.049 1 96.75 123 ILE A C 1
ATOM 954 O O . ILE A 1 123 ? 8.539 -5.742 3.229 1 96.75 123 ILE A O 1
ATOM 958 N N . GLY A 1 124 ? 7.457 -7.441 4.016 1 95.81 124 GLY A N 1
ATOM 959 C CA . GLY A 1 124 ? 7.066 -6.852 5.285 1 95.81 124 GLY A CA 1
ATOM 960 C C . GLY A 1 124 ? 5.723 -7.344 5.785 1 95.81 124 GLY A C 1
ATOM 961 O O . GLY A 1 124 ? 5.051 -8.125 5.109 1 95.81 124 GLY A O 1
ATOM 962 N N . PRO A 1 125 ? 5.379 -6.836 6.934 1 96.44 125 PRO A N 1
ATOM 963 C CA . PRO A 1 125 ? 4.164 -7.352 7.566 1 96.44 125 PRO A CA 1
ATOM 964 C C . PRO A 1 125 ? 2.889 -6.742 6.984 1 96.44 125 PRO A C 1
ATOM 966 O O . PRO A 1 125 ? 1.79 -7.238 7.242 1 96.44 125 PRO A O 1
ATOM 969 N N . LEU A 1 126 ? 2.959 -5.75 6.195 1 96.75 126 LEU A N 1
ATOM 970 C CA . LEU A 1 126 ? 1.793 -5.082 5.629 1 96.75 126 LEU A CA 1
ATOM 971 C C . LEU A 1 126 ? 1.224 -5.883 4.461 1 96.75 126 LEU A C 1
ATOM 973 O O . LEU A 1 126 ? 1.976 -6.449 3.664 1 96.75 126 LEU A O 1
ATOM 977 N N . THR A 1 127 ? -0.001 -5.926 4.352 1 95.44 127 THR A N 1
ATOM 978 C CA . THR A 1 127 ? -0.666 -6.379 3.135 1 95.44 127 THR A CA 1
ATOM 979 C C . THR A 1 127 ? -0.778 -5.242 2.123 1 95.44 127 THR A C 1
ATOM 981 O O . THR A 1 127 ? -1.417 -4.223 2.395 1 95.44 127 THR A O 1
ATOM 984 N N . LEU A 1 128 ? -0.191 -5.453 1.02 1 95.5 128 LEU A N 1
ATOM 985 C CA . LEU A 1 128 ? -0.169 -4.441 -0.032 1 95.5 128 LEU A CA 1
ATOM 986 C C . LEU A 1 128 ? -0.938 -4.918 -1.26 1 95.5 128 LEU A C 1
ATOM 988 O O . LEU A 1 128 ? -0.969 -6.113 -1.553 1 95.5 128 LEU A O 1
ATOM 992 N N . PRO A 1 129 ? -1.616 -4.027 -1.989 1 94.06 129 PRO A N 1
ATOM 993 C CA . PRO A 1 129 ? -2.186 -4.445 -3.271 1 94.06 129 PRO A CA 1
ATOM 994 C C . PRO A 1 129 ? -1.15 -5.074 -4.203 1 94.06 129 PRO A C 1
ATOM 996 O O . PRO A 1 129 ? -0.032 -4.562 -4.32 1 94.06 129 PRO A O 1
ATOM 999 N N . HIS A 1 130 ? -1.627 -5.992 -4.832 1 93.38 130 HIS A N 1
ATOM 1000 C CA . HIS A 1 130 ? -0.687 -6.766 -5.637 1 93.38 130 HIS A CA 1
ATOM 1001 C C . HIS A 1 130 ? -0.061 -5.902 -6.73 1 93.38 130 HIS A C 1
ATOM 1003 O O . HIS A 1 130 ? 1.1 -6.105 -7.094 1 93.38 130 HIS A O 1
ATOM 1009 N N . MET A 1 131 ? -0.795 -4.977 -7.273 1 94.06 131 MET A N 1
ATOM 1010 C CA . MET A 1 131 ? -0.219 -4.125 -8.312 1 94.06 131 MET A CA 1
ATOM 1011 C C . MET A 1 131 ? 0.874 -3.23 -7.738 1 94.06 131 MET A C 1
ATOM 1013 O O . MET A 1 131 ? 1.878 -2.965 -8.398 1 94.06 131 MET A O 1
ATOM 1017 N N . LEU A 1 132 ? 0.676 -2.785 -6.535 1 96 132 LEU A N 1
ATOM 1018 C CA . LEU A 1 132 ? 1.682 -1.973 -5.859 1 96 132 LEU A CA 1
ATOM 1019 C C . LEU A 1 132 ? 2.922 -2.801 -5.539 1 96 132 LEU A C 1
ATOM 1021 O O . LEU A 1 132 ? 4.043 -2.291 -5.594 1 96 132 LEU A O 1
ATOM 1025 N N . VAL A 1 133 ? 2.781 -4.098 -5.23 1 97.25 133 VAL A N 1
ATOM 1026 C CA . VAL A 1 133 ? 3.877 -5.012 -4.918 1 97.25 133 VAL A CA 1
ATOM 1027 C C . VAL A 1 133 ? 4.809 -5.129 -6.121 1 97.25 133 VAL A C 1
ATOM 1029 O O . VAL A 1 133 ? 6.031 -5.195 -5.961 1 97.25 133 VAL A O 1
ATOM 1032 N N . ARG A 1 134 ? 4.223 -5.141 -7.336 1 97.69 134 ARG A N 1
ATOM 1033 C CA . ARG A 1 134 ? 5.039 -5.207 -8.547 1 97.69 134 ARG A CA 1
ATOM 1034 C C . ARG A 1 134 ? 6.051 -4.062 -8.586 1 97.69 134 ARG A C 1
ATOM 1036 O O . ARG A 1 134 ? 7.23 -4.281 -8.867 1 97.69 134 ARG A O 1
ATOM 1043 N N . LEU A 1 135 ? 5.492 -2.936 -8.25 1 97.94 135 LEU A N 1
ATOM 1044 C CA . LEU A 1 135 ? 6.316 -1.733 -8.266 1 97.94 135 LEU A CA 1
ATOM 1045 C C . LEU A 1 135 ? 7.391 -1.799 -7.191 1 97.94 135 LEU A C 1
ATOM 1047 O O . LEU A 1 135 ? 8.562 -1.526 -7.457 1 97.94 135 LEU A O 1
ATOM 1051 N N . ILE A 1 136 ? 7.137 -2.252 -5.977 1 98.12 136 ILE A N 1
ATOM 1052 C CA . ILE A 1 136 ? 8.062 -2.314 -4.848 1 98.12 136 ILE A CA 1
ATOM 1053 C C . ILE A 1 136 ? 9.148 -3.348 -5.129 1 98.12 136 ILE A C 1
ATOM 1055 O O . ILE A 1 136 ? 10.328 -3.1 -4.867 1 98.12 136 ILE A O 1
ATOM 1059 N N . VAL A 1 137 ? 8.727 -4.457 -5.742 1 98.5 137 VAL A N 1
ATOM 1060 C CA . VAL A 1 137 ? 9.68 -5.516 -6.055 1 98.5 137 VAL A CA 1
ATOM 1061 C C . VAL A 1 137 ? 10.688 -5.012 -7.09 1 98.5 137 VAL A C 1
ATOM 1063 O O . VAL A 1 137 ? 11.898 -5.211 -6.938 1 98.5 137 VAL A O 1
ATOM 1066 N N . ALA A 1 138 ? 10.203 -4.332 -8.109 1 98.44 138 ALA A N 1
ATOM 1067 C CA . ALA A 1 138 ? 11.102 -3.793 -9.133 1 98.44 138 ALA A CA 1
ATOM 1068 C C . ALA A 1 138 ? 12.078 -2.785 -8.531 1 98.44 138 ALA A C 1
ATOM 1070 O O . ALA A 1 138 ? 13.266 -2.805 -8.836 1 98.44 138 ALA A O 1
ATOM 1071 N N . GLU A 1 139 ? 11.57 -1.959 -7.695 1 98.12 139 GLU A N 1
ATOM 1072 C CA . GLU A 1 139 ? 12.414 -0.982 -7.02 1 98.12 139 GLU A CA 1
ATOM 1073 C C . GLU A 1 139 ? 13.477 -1.671 -6.164 1 98.12 139 GLU A C 1
ATOM 1075 O O . GLU A 1 139 ? 14.648 -1.295 -6.195 1 98.12 139 GLU A O 1
ATOM 1080 N N . GLN A 1 140 ? 13.18 -2.678 -5.355 1 98.25 140 GLN A N 1
ATOM 1081 C CA . GLN A 1 140 ? 14.094 -3.33 -4.422 1 98.25 140 GLN A CA 1
ATOM 1082 C C . GLN A 1 140 ? 15.125 -4.18 -5.164 1 98.25 140 GLN A C 1
ATOM 1084 O O . GLN A 1 140 ? 16.266 -4.309 -4.719 1 98.25 140 GLN A O 1
ATOM 1089 N N . LEU A 1 141 ? 14.609 -4.84 -6.359 1 98.19 141 LEU A N 1
ATOM 1090 C CA . LEU A 1 141 ? 15.586 -5.543 -7.184 1 98.19 141 LEU A CA 1
ATOM 1091 C C . LEU A 1 141 ? 16.609 -4.57 -7.754 1 98.19 141 LEU A C 1
ATOM 1093 O O . LEU A 1 141 ? 17.812 -4.871 -7.785 1 98.19 141 LEU A O 1
ATOM 1097 N N . TYR A 1 142 ? 16.156 -3.391 -8.148 1 98 142 TYR A N 1
ATOM 1098 C CA . TYR A 1 142 ? 17.078 -2.357 -8.625 1 98 142 TYR A CA 1
ATOM 1099 C C . TYR A 1 142 ? 18.016 -1.906 -7.516 1 98 142 TYR A C 1
ATOM 1101 O O . TYR A 1 142 ? 19.234 -1.79 -7.727 1 98 142 TYR A O 1
ATOM 1109 N N . ARG A 1 143 ? 17.531 -1.709 -6.422 1 97.62 143 ARG A N 1
ATOM 1110 C CA . ARG A 1 143 ? 18.328 -1.282 -5.277 1 97.62 143 ARG A CA 1
ATOM 1111 C C . ARG A 1 143 ? 19.359 -2.338 -4.914 1 97.62 143 ARG A C 1
ATOM 1113 O O . ARG A 1 143 ? 20.516 -2.01 -4.629 1 97.62 143 ARG A O 1
ATOM 1120 N N . ALA A 1 144 ? 18.953 -3.561 -4.836 1 97.56 144 ALA A N 1
ATOM 1121 C CA . ALA A 1 144 ? 19.859 -4.664 -4.555 1 97.56 144 ALA A CA 1
ATOM 1122 C C . ALA A 1 144 ? 20.984 -4.719 -5.578 1 97.56 144 ALA A C 1
ATOM 1124 O O . ALA A 1 144 ? 22.156 -4.879 -5.219 1 97.56 144 ALA A O 1
ATOM 1125 N N . ALA A 1 145 ? 20.562 -4.602 -6.828 1 96.94 145 ALA A N 1
ATOM 1126 C CA . ALA A 1 145 ? 21.562 -4.605 -7.895 1 96.94 145 ALA A CA 1
ATOM 1127 C C . ALA A 1 145 ? 22.516 -3.422 -7.754 1 96.94 145 ALA A C 1
ATOM 1129 O O . ALA A 1 145 ? 23.734 -3.562 -7.969 1 96.94 145 ALA A O 1
ATOM 1130 N N . ALA A 1 146 ? 21.969 -2.33 -7.457 1 97 146 ALA A N 1
ATOM 1131 C CA . ALA A 1 146 ? 22.781 -1.142 -7.238 1 97 146 ALA A CA 1
ATOM 1132 C C . ALA A 1 146 ? 23.781 -1.361 -6.109 1 97 146 ALA A C 1
ATOM 1134 O O . ALA A 1 146 ? 24.953 -0.996 -6.23 1 97 146 ALA A O 1
ATOM 1135 N N . MET A 1 147 ? 23.375 -1.901 -5.023 1 96.31 147 MET A N 1
ATOM 1136 C CA . MET A 1 147 ? 24.266 -2.197 -3.896 1 96.31 147 MET A CA 1
ATOM 1137 C C . MET A 1 147 ? 25.391 -3.123 -4.32 1 96.31 147 MET A C 1
ATOM 1139 O O . MET A 1 147 ? 26.562 -2.885 -3.979 1 96.31 147 MET A O 1
ATOM 1143 N N . LEU A 1 148 ? 25.047 -4.195 -4.98 1 95.38 148 LEU A N 1
ATOM 1144 C CA . LEU A 1 148 ? 26.031 -5.176 -5.434 1 95.38 148 LEU A CA 1
ATOM 1145 C C . LEU A 1 148 ? 27.047 -4.539 -6.379 1 95.38 148 LEU A C 1
ATOM 1147 O O . LEU A 1 148 ? 28.203 -4.965 -6.434 1 95.38 148 LEU A O 1
ATOM 1151 N N . ALA A 1 149 ? 26.562 -3.541 -7.117 1 95.19 149 ALA A N 1
ATOM 1152 C CA . ALA A 1 149 ? 27.422 -2.867 -8.086 1 95.19 149 ALA A CA 1
ATOM 1153 C C . ALA A 1 149 ? 28.109 -1.649 -7.469 1 95.19 149 ALA A C 1
ATOM 1155 O O . ALA A 1 149 ? 28.797 -0.892 -8.156 1 95.19 149 ALA A O 1
ATOM 1156 N N . ASN A 1 150 ? 27.859 -1.365 -6.172 1 93.94 150 ASN A N 1
ATOM 1157 C CA . ASN A 1 150 ? 28.391 -0.202 -5.469 1 93.94 150 ASN A CA 1
ATOM 1158 C C . ASN A 1 150 ? 27.938 1.102 -6.117 1 93.94 150 ASN A C 1
ATOM 1160 O O . ASN A 1 150 ? 28.719 2.045 -6.242 1 93.94 150 ASN A O 1
ATOM 1164 N N . HIS A 1 151 ? 26.859 1.024 -6.633 1 92.62 151 HIS A N 1
ATOM 1165 C CA . HIS A 1 151 ? 26.219 2.213 -7.188 1 92.62 151 HIS A CA 1
ATOM 1166 C C . HIS A 1 151 ? 25.641 3.088 -6.082 1 92.62 151 HIS A C 1
ATOM 1168 O O . HIS A 1 151 ? 25.062 2.576 -5.117 1 92.62 151 HIS A O 1
ATOM 1174 N N . PRO A 1 152 ? 25.625 4.414 -6.246 1 88.12 152 PRO A N 1
ATOM 1175 C CA . PRO A 1 152 ? 25.25 5.332 -5.168 1 88.12 152 PRO A CA 1
ATOM 1176 C C . PRO A 1 152 ? 23.75 5.312 -4.871 1 88.12 152 PRO A C 1
ATOM 1178 O O . PRO A 1 152 ? 23.312 5.809 -3.828 1 88.12 152 PRO A O 1
ATOM 1181 N N . TYR A 1 153 ? 23.031 4.652 -5.539 1 86.62 153 TYR A N 1
ATOM 1182 C CA . TYR A 1 153 ? 21.594 4.641 -5.348 1 86.62 153 TYR A CA 1
ATOM 1183 C C . TYR A 1 153 ? 21.219 4.043 -3.994 1 86.62 153 TYR A C 1
ATOM 1185 O O . TYR A 1 153 ? 20.203 4.414 -3.4 1 86.62 153 TYR A O 1
ATOM 1193 N N . HIS A 1 154 ? 21.953 3.215 -3.551 1 75.25 154 HIS A N 1
ATOM 1194 C CA . HIS A 1 154 ? 21.578 2.498 -2.336 1 75.25 154 HIS A CA 1
ATOM 1195 C C . HIS A 1 154 ? 21.75 3.381 -1.104 1 75.25 154 HIS A C 1
ATOM 1197 O O . HIS A 1 154 ? 21.297 3.025 -0.013 1 75.25 154 HIS A O 1
ATOM 1203 N N . ARG A 1 155 ? 22.375 4.449 -1.27 1 65.44 155 ARG A N 1
ATOM 1204 C CA . ARG A 1 155 ? 22.594 5.375 -0.161 1 65.44 155 ARG A CA 1
ATOM 1205 C C . ARG A 1 155 ? 21.391 6.293 0.023 1 65.44 155 ARG A C 1
ATOM 1207 O O . ARG A 1 155 ? 21.359 7.105 0.949 1 65.44 155 ARG A O 1
ATOM 1214 N N . ALA A 1 156 ? 20.281 6.113 -0.933 1 55.03 156 ALA A N 1
ATOM 1215 C CA . ALA A 1 156 ? 19.078 6.953 -0.863 1 55.03 156 ALA A CA 1
ATOM 1216 C C . ALA A 1 156 ? 18.031 6.328 0.038 1 55.03 156 ALA A C 1
ATOM 1218 O O . ALA A 1 156 ? 17.953 5.102 0.171 1 55.03 156 ALA A O 1
ATOM 1219 N N . MET B 1 1 ? -10.711 13.5 13.539 1 84.38 1 MET B N 1
ATOM 1220 C CA . MET B 1 1 ? -9.25 13.469 13.594 1 84.38 1 MET B CA 1
ATOM 1221 C C . MET B 1 1 ? -8.648 13.727 12.219 1 84.38 1 MET B C 1
ATOM 1223 O O . MET B 1 1 ? -9.109 13.172 11.219 1 84.38 1 MET B O 1
ATOM 1227 N N . LYS B 1 2 ? -7.676 14.805 12.203 1 91.75 2 LYS B N 1
ATOM 1228 C CA . LYS B 1 2 ? -6.934 15.086 10.984 1 91.75 2 LYS B CA 1
ATOM 1229 C C . LYS B 1 2 ? -5.555 14.43 11.016 1 91.75 2 LYS B C 1
ATOM 1231 O O . LYS B 1 2 ? -4.949 14.297 12.078 1 91.75 2 LYS B O 1
ATOM 1236 N N . CYS B 1 3 ? -5.234 14.055 9.805 1 96.94 3 CYS B N 1
ATOM 1237 C CA . CYS B 1 3 ? -3.92 13.438 9.703 1 96.94 3 CYS B CA 1
ATOM 1238 C C . CYS B 1 3 ? -3.012 14.234 8.773 1 96.94 3 CYS B C 1
ATOM 1240 O O . CYS B 1 3 ? -3.428 14.617 7.68 1 96.94 3 CYS B O 1
ATOM 1242 N N . ARG B 1 4 ? -1.805 14.539 9.289 1 97.88 4 ARG B N 1
ATOM 1243 C CA . ARG B 1 4 ? -0.76 15.141 8.461 1 97.88 4 ARG B CA 1
ATOM 1244 C C . ARG B 1 4 ? 0.373 14.156 8.211 1 97.88 4 ARG B C 1
ATOM 1246 O O . ARG B 1 4 ? 0.868 13.516 9.141 1 97.88 4 ARG B O 1
ATOM 1253 N N . LEU B 1 5 ? 0.609 14.039 7.039 1 98.5 5 LEU B N 1
ATOM 1254 C CA . LEU B 1 5 ? 1.822 13.336 6.629 1 98.5 5 LEU B CA 1
ATOM 1255 C C . LEU B 1 5 ? 2.943 14.328 6.324 1 98.5 5 LEU B C 1
ATOM 1257 O O . LEU B 1 5 ? 2.908 15.016 5.301 1 98.5 5 LEU B O 1
ATOM 1261 N N . ILE B 1 6 ? 3.881 14.398 7.168 1 98.44 6 ILE B N 1
ATOM 1262 C CA . ILE B 1 6 ? 5.027 15.289 7.027 1 98.44 6 ILE B CA 1
ATOM 1263 C C . ILE B 1 6 ? 6.219 14.508 6.473 1 98.44 6 ILE B C 1
ATOM 1265 O O . ILE B 1 6 ? 6.809 13.688 7.176 1 98.44 6 ILE B O 1
ATOM 1269 N N . ALA B 1 7 ? 6.582 14.82 5.301 1 97.62 7 ALA B N 1
ATOM 1270 C CA . ALA B 1 7 ? 7.531 13.984 4.566 1 97.62 7 ALA B CA 1
ATOM 1271 C C . ALA B 1 7 ? 8.672 14.828 3.99 1 97.62 7 ALA B C 1
ATOM 1273 O O . ALA B 1 7 ? 8.43 15.828 3.314 1 97.62 7 ALA B O 1
ATOM 1274 N N . THR B 1 8 ? 9.836 14.328 4.199 1 93.5 8 THR B N 1
ATOM 1275 C CA . THR B 1 8 ? 10.992 14.992 3.602 1 93.5 8 THR B CA 1
ATOM 1276 C C . THR B 1 8 ? 11.086 14.672 2.113 1 93.5 8 THR B C 1
ATOM 1278 O O . THR B 1 8 ? 10.984 13.508 1.712 1 93.5 8 THR B O 1
ATOM 1281 N N . GLY B 1 9 ? 11.211 15.75 1.355 1 91.75 9 GLY B N 1
ATOM 1282 C CA . GLY B 1 9 ? 11.305 15.625 -0.09 1 91.75 9 GLY B CA 1
ATOM 1283 C C . GLY B 1 9 ? 10.18 16.328 -0.823 1 91.75 9 GLY B C 1
ATOM 1284 O O . GLY B 1 9 ? 9.047 16.375 -0.335 1 91.75 9 GLY B O 1
ATOM 1285 N N . GLU B 1 10 ? 10.609 16.797 -2.043 1 88.12 10 GLU B N 1
ATOM 1286 C CA . GLU B 1 10 ? 9.633 17.484 -2.875 1 88.12 10 GLU B CA 1
ATOM 1287 C C . GLU B 1 10 ? 9.609 16.922 -4.293 1 88.12 10 GLU B C 1
ATOM 1289 O O . GLU B 1 10 ? 10.477 16.125 -4.664 1 88.12 10 GLU B O 1
ATOM 1294 N N . ARG B 1 11 ? 8.531 17.203 -4.938 1 87.06 11 ARG B N 1
ATOM 1295 C CA . ARG B 1 11 ? 8.422 16.906 -6.363 1 87.06 11 ARG B CA 1
ATOM 1296 C C . ARG B 1 11 ? 8.508 15.414 -6.625 1 87.06 11 ARG B C 1
ATOM 1298 O O . ARG B 1 11 ? 9.344 14.961 -7.406 1 87.06 11 ARG B O 1
ATOM 1305 N N . ALA B 1 12 ? 7.652 14.844 -6.008 1 90.44 12 ALA B N 1
ATOM 1306 C CA . ALA B 1 12 ? 7.543 13.414 -6.273 1 90.44 12 ALA B CA 1
ATOM 1307 C C . ALA B 1 12 ? 7.289 13.148 -7.758 1 90.44 12 ALA B C 1
ATOM 1309 O O . ALA B 1 12 ? 6.598 13.922 -8.422 1 90.44 12 ALA B O 1
ATOM 1310 N N . PRO B 1 13 ? 7.816 11.961 -8.414 1 94.69 13 PRO B N 1
ATOM 1311 C CA . PRO B 1 13 ? 7.426 11.586 -9.773 1 94.69 13 PRO B CA 1
ATOM 1312 C C . PRO B 1 13 ? 5.914 11.547 -9.969 1 94.69 13 PRO B C 1
ATOM 1314 O O . PRO B 1 13 ? 5.176 11.266 -9.016 1 94.69 13 PRO B O 1
ATOM 1317 N N . SER B 1 14 ? 5.508 11.859 -11.117 1 96.25 14 SER B N 1
ATOM 1318 C CA . SER B 1 14 ? 4.082 12.008 -11.398 1 96.25 14 SER B CA 1
ATOM 1319 C C . SER B 1 14 ? 3.312 10.75 -11.008 1 96.25 14 SER B C 1
ATOM 1321 O O . SER B 1 14 ? 2.195 10.836 -10.492 1 96.25 14 SER B O 1
ATOM 1323 N N . TRP B 1 15 ? 3.863 9.695 -11.312 1 96.25 15 TRP B N 1
ATOM 1324 C CA . TRP B 1 15 ? 3.148 8.453 -11.023 1 96.25 15 TRP B CA 1
ATOM 1325 C C . TRP B 1 15 ? 2.982 8.258 -9.516 1 96.25 15 TRP B C 1
ATOM 1327 O O . TRP B 1 15 ? 1.968 7.727 -9.062 1 96.25 15 TRP B O 1
ATOM 1337 N N . VAL B 1 16 ? 3.986 8.688 -8.672 1 97.12 16 VAL B N 1
ATOM 1338 C CA . VAL B 1 16 ? 3.863 8.625 -7.219 1 97.12 16 VAL B CA 1
ATOM 1339 C C . VAL B 1 16 ? 2.77 9.578 -6.746 1 97.12 16 VAL B C 1
ATOM 1341 O O . VAL B 1 16 ? 1.916 9.211 -5.938 1 97.12 16 VAL B O 1
ATOM 1344 N N . ALA B 1 17 ? 2.85 10.82 -7.309 1 96.88 17 ALA B N 1
ATOM 1345 C CA . ALA B 1 17 ? 1.871 11.836 -6.938 1 96.88 17 ALA B CA 1
ATOM 1346 C C . ALA B 1 17 ? 0.453 11.383 -7.27 1 96.88 17 ALA B C 1
ATOM 1348 O O . ALA B 1 17 ? -0.477 11.609 -6.492 1 96.88 17 ALA B O 1
ATOM 1349 N N . GLN B 1 18 ? 0.286 10.742 -8.422 1 97.38 18 GLN B N 1
ATOM 1350 C CA . GLN B 1 18 ? -1.017 10.242 -8.852 1 97.38 18 GLN B CA 1
ATOM 1351 C C . GLN B 1 18 ? -1.515 9.148 -7.914 1 97.38 18 GLN B C 1
ATOM 1353 O O . GLN B 1 18 ? -2.67 9.164 -7.48 1 97.38 18 GLN B O 1
ATOM 1358 N N . GLY B 1 19 ? -0.654 8.203 -7.617 1 97.44 19 GLY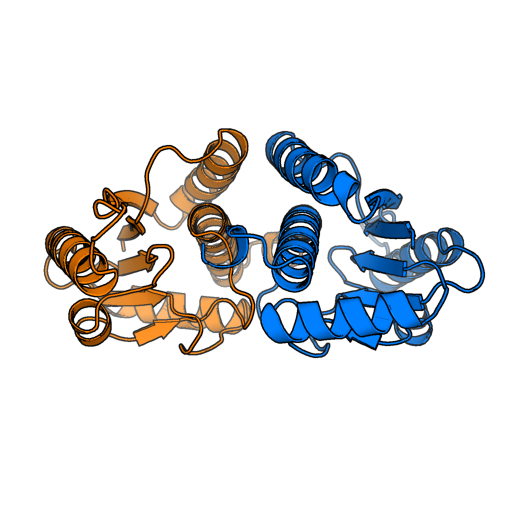 B N 1
ATOM 1359 C CA . GLY B 1 19 ? -1.029 7.145 -6.695 1 97.44 19 GLY B CA 1
ATOM 1360 C C . GLY B 1 19 ? -1.385 7.656 -5.312 1 97.44 19 GLY B C 1
ATOM 1361 O O . GLY B 1 19 ? -2.395 7.25 -4.734 1 97.44 19 GLY B O 1
ATOM 1362 N N . PHE B 1 20 ? -0.595 8.57 -4.844 1 98.19 20 PHE B N 1
ATOM 1363 C CA . PHE B 1 20 ? -0.861 9.164 -3.541 1 98.19 20 PHE B CA 1
ATOM 1364 C C . PHE B 1 20 ? -2.211 9.875 -3.535 1 98.19 20 PHE B C 1
ATOM 1366 O O . PHE B 1 20 ? -3.016 9.68 -2.621 1 98.19 20 PHE B O 1
ATOM 1373 N N . ALA B 1 21 ? -2.467 10.656 -4.52 1 97.88 21 ALA B N 1
ATOM 1374 C CA . ALA B 1 21 ? -3.693 11.438 -4.609 1 97.88 21 ALA B CA 1
ATOM 1375 C C . ALA B 1 21 ? -4.922 10.539 -4.652 1 97.88 21 ALA B C 1
ATOM 1377 O O . ALA B 1 21 ? -5.973 10.883 -4.102 1 97.88 21 ALA B O 1
ATOM 1378 N N . GLU B 1 22 ? -4.762 9.484 -5.316 1 97.25 22 GLU B N 1
ATOM 1379 C CA . GLU B 1 22 ? -5.871 8.547 -5.383 1 97.25 22 GLU B CA 1
ATOM 1380 C C . GLU B 1 22 ? -6.266 8.055 -3.99 1 97.25 22 GLU B C 1
ATOM 1382 O O . GLU B 1 22 ? -7.438 8.102 -3.617 1 97.25 22 GLU B O 1
ATOM 1387 N N . TYR B 1 23 ? -5.32 7.637 -3.227 1 97.81 23 TYR B N 1
ATOM 1388 C CA . TYR B 1 23 ? -5.621 7.094 -1.906 1 97.81 23 TYR B CA 1
ATOM 1389 C C . TYR B 1 23 ? -5.969 8.211 -0.926 1 97.81 23 TYR B C 1
ATOM 1391 O O . TYR B 1 23 ? -6.789 8.016 -0.025 1 97.81 23 TYR B O 1
ATOM 1399 N N . GLN B 1 24 ? -5.332 9.336 -1.096 1 98.25 24 GLN B N 1
ATOM 1400 C CA . GLN B 1 24 ? -5.699 10.492 -0.289 1 98.25 24 GLN B CA 1
ATOM 1401 C C . GLN B 1 24 ? -7.172 10.852 -0.477 1 98.25 24 GLN B C 1
ATOM 1403 O O . GLN B 1 24 ? -7.883 11.102 0.498 1 98.25 24 GLN B O 1
ATOM 1408 N N . LYS B 1 25 ? -7.586 10.805 -1.713 1 97.81 25 LYS B N 1
ATOM 1409 C CA . LYS B 1 25 ? -8.977 11.117 -2.02 1 97.81 25 LYS B CA 1
ATOM 1410 C C . LYS B 1 25 ? -9.922 10.07 -1.434 1 97.81 25 LYS B C 1
ATOM 1412 O O . LYS B 1 25 ? -10.906 10.406 -0.775 1 97.81 25 LYS B O 1
ATOM 1417 N N . ARG B 1 26 ? -9.648 8.828 -1.596 1 96.56 26 ARG B N 1
ATOM 1418 C CA . ARG B 1 26 ? -10.469 7.746 -1.058 1 96.56 26 ARG B CA 1
ATOM 1419 C C . ARG B 1 26 ? -10.531 7.812 0.465 1 96.56 26 ARG B C 1
ATOM 1421 O O . ARG B 1 26 ? -11.602 7.629 1.055 1 96.56 26 ARG B O 1
ATOM 1428 N N . LEU B 1 27 ? -9.438 8.148 1.077 1 97.56 27 LEU B N 1
ATOM 1429 C CA . LEU B 1 27 ? -9.328 8.172 2.531 1 97.56 27 LEU B CA 1
ATOM 1430 C C . LEU B 1 27 ? -10.102 9.344 3.117 1 97.56 27 LEU B C 1
ATOM 1432 O O . LEU B 1 27 ? -10.539 9.297 4.27 1 97.56 27 LEU B O 1
ATOM 1436 N N . SER B 1 28 ? -10.25 10.328 2.273 1 96.19 28 SER B N 1
ATOM 1437 C CA . SER B 1 28 ? -10.812 11.578 2.764 1 96.19 28 SER B CA 1
ATOM 1438 C C . SER B 1 28 ? -12.242 11.391 3.254 1 96.19 28 SER B C 1
ATOM 1440 O O . SER B 1 28 ? -12.734 12.172 4.066 1 96.19 28 SER B O 1
ATOM 1442 N N . HIS B 1 29 ? -12.898 10.266 2.814 1 93.69 29 HIS B N 1
ATOM 1443 C CA . HIS B 1 29 ? -14.25 9.953 3.273 1 93.69 29 HIS B CA 1
ATOM 1444 C C . HIS B 1 29 ? -14.25 9.562 4.746 1 93.69 29 HIS B C 1
ATOM 1446 O O . HIS B 1 29 ? -15.273 9.703 5.426 1 93.69 29 HIS B O 1
ATOM 1452 N N . TRP B 1 30 ? -13.109 9.18 5.246 1 93.19 30 TRP B N 1
ATOM 1453 C CA . TRP B 1 30 ? -13.039 8.703 6.625 1 93.19 30 TRP B CA 1
ATOM 1454 C C . TRP B 1 30 ? -12.086 9.562 7.449 1 93.19 30 TRP B C 1
ATOM 1456 O O . TRP B 1 30 ? -12.328 9.797 8.633 1 93.19 30 TRP B O 1
ATOM 1466 N N . MET B 1 31 ? -11.133 10.008 6.781 1 93.44 31 MET B N 1
ATOM 1467 C CA . MET B 1 31 ? -10.078 10.75 7.469 1 93.44 31 MET B CA 1
ATOM 1468 C C . MET B 1 31 ? -9.32 11.656 6.496 1 93.44 31 MET B C 1
ATOM 1470 O O . MET B 1 31 ? -8.617 11.164 5.613 1 93.44 31 MET B O 1
ATOM 1474 N N . PRO B 1 32 ? -9.484 12.844 6.723 1 95.88 32 PRO B N 1
ATOM 1475 C CA . PRO B 1 32 ? -8.688 13.727 5.875 1 95.88 32 PRO B CA 1
ATOM 1476 C C . PRO B 1 32 ? -7.184 13.531 6.074 1 95.88 32 PRO B C 1
ATOM 1478 O O . PRO B 1 32 ? -6.723 13.398 7.211 1 95.88 32 PRO B O 1
ATOM 1481 N N . LEU B 1 33 ? -6.406 13.531 5.016 1 98.12 33 LEU B N 1
ATOM 1482 C CA . LEU B 1 33 ? -4.953 13.398 5.012 1 98.12 33 LEU B CA 1
ATOM 1483 C C . LEU B 1 33 ? -4.301 14.562 4.27 1 98.12 33 LEU B C 1
ATOM 1485 O O . LEU B 1 33 ? -4.543 14.758 3.076 1 98.12 33 LEU B O 1
ATOM 1489 N N . GLU B 1 34 ? -3.561 15.289 4.949 1 97.69 34 GLU B N 1
ATOM 1490 C CA . GLU B 1 34 ? -2.816 16.406 4.363 1 97.69 34 GLU B CA 1
ATOM 1491 C C . GLU B 1 34 ? -1.335 16.062 4.23 1 97.69 34 GLU B C 1
ATOM 1493 O O . GLU B 1 34 ? -0.706 15.617 5.191 1 97.69 34 GLU B O 1
ATOM 1498 N N . LEU B 1 35 ? -0.835 16.312 3.088 1 98.06 35 LEU B N 1
ATOM 1499 C CA . LEU B 1 35 ? 0.593 16.125 2.857 1 98.06 35 LEU B CA 1
ATOM 1500 C C . LEU B 1 35 ? 1.352 17.438 3.043 1 98.06 35 LEU B C 1
ATOM 1502 O O . LEU B 1 35 ? 1.014 18.438 2.422 1 98.06 35 LEU B O 1
ATOM 1506 N N . VAL B 1 36 ? 2.305 17.359 3.863 1 97.69 36 VAL B N 1
ATOM 1507 C CA . VAL B 1 36 ? 3.221 18.484 4.066 1 97.69 36 VAL B CA 1
ATOM 1508 C C . VAL B 1 36 ? 4.633 18.078 3.658 1 97.69 36 VAL B C 1
ATOM 1510 O O . VAL B 1 36 ? 5.262 17.234 4.316 1 97.69 36 VAL B O 1
ATOM 1513 N N . GLU B 1 37 ? 5.098 18.672 2.668 1 97.25 37 GLU B N 1
ATOM 1514 C CA . GLU B 1 37 ? 6.422 18.344 2.15 1 97.25 37 GLU B CA 1
ATOM 1515 C C . GLU B 1 37 ? 7.492 19.219 2.799 1 97.25 37 GLU B C 1
ATOM 1517 O O . GLU B 1 37 ? 7.32 20.438 2.918 1 97.25 37 GLU B O 1
ATOM 1522 N N . ILE B 1 38 ? 8.586 18.578 3.219 1 96.12 38 ILE B N 1
ATOM 1523 C CA . ILE B 1 38 ? 9.711 19.266 3.836 1 96.12 38 ILE B CA 1
ATOM 1524 C C . ILE B 1 38 ? 10.891 19.297 2.861 1 96.12 38 ILE B C 1
ATOM 1526 O O . ILE B 1 38 ? 11.297 18.25 2.328 1 96.12 38 ILE B O 1
ATOM 1530 N N . GLU B 1 39 ? 11.336 20.406 2.666 1 91.94 39 GLU B N 1
ATOM 1531 C CA . GLU B 1 39 ? 12.523 20.562 1.828 1 91.94 39 GLU B CA 1
ATOM 1532 C C . GLU B 1 39 ? 13.711 19.797 2.404 1 91.94 39 GLU B C 1
ATOM 1534 O O . GLU B 1 39 ? 14.031 19.938 3.584 1 91.94 39 GLU B O 1
ATOM 1539 N N . PRO B 1 40 ? 14.25 18.953 1.57 1 87.56 40 PRO B N 1
ATOM 1540 C CA . PRO B 1 40 ? 15.422 18.219 2.064 1 87.56 40 PRO B CA 1
ATOM 1541 C C . PRO B 1 40 ? 16.578 19.141 2.42 1 87.56 40 PRO B C 1
ATOM 1543 O O . PRO B 1 40 ? 16.688 20.25 1.867 1 87.56 40 PRO B O 1
ATOM 1546 N N . GLY B 1 41 ? 17.234 18.641 3.32 1 80.81 41 GLY B N 1
ATOM 1547 C CA . GLY B 1 41 ? 18.453 19.391 3.625 1 80.81 41 GLY B CA 1
ATOM 1548 C C . GLY B 1 41 ? 19.453 19.391 2.484 1 80.81 41 GLY B C 1
ATOM 1549 O O . GLY B 1 41 ? 19.438 18.5 1.639 1 80.81 41 GLY B O 1
ATOM 1550 N N . LEU B 1 42 ? 19.953 20.438 2.361 1 75.56 42 LEU B N 1
ATOM 1551 C CA . LEU B 1 42 ? 20.984 20.578 1.333 1 75.56 42 LEU B CA 1
ATOM 1552 C C . LEU B 1 42 ? 22.062 19.516 1.503 1 75.56 42 LEU B C 1
ATOM 1554 O O . LEU B 1 42 ? 22.562 19.312 2.609 1 75.56 42 LEU B O 1
ATOM 1558 N N . ARG B 1 43 ? 21.859 18.516 0.439 1 68.75 43 ARG B N 1
ATOM 1559 C CA . ARG B 1 43 ? 22.922 17.516 0.403 1 68.75 43 ARG B CA 1
ATOM 1560 C C . ARG B 1 43 ? 23.984 17.891 -0.627 1 68.75 43 ARG B C 1
ATOM 1562 O O . ARG B 1 43 ? 23.688 18.562 -1.615 1 68.75 43 ARG B O 1
ATOM 1569 N N . GLY B 1 44 ? 25.172 17.703 -0.386 1 60.03 44 GLY B N 1
ATOM 1570 C CA . GLY B 1 44 ? 26.234 18.047 -1.319 1 60.03 44 GLY B CA 1
ATOM 1571 C C . GLY B 1 44 ? 27.625 17.766 -0.778 1 60.03 44 GLY B C 1
ATOM 1572 O O . GLY B 1 44 ? 27.781 17.344 0.371 1 60.03 44 GLY B O 1
ATOM 1573 N N . LYS B 1 45 ? 28.578 17.812 -1.658 1 55.03 45 LYS B N 1
ATOM 1574 C CA . LYS B 1 45 ? 30 17.656 -1.318 1 55.03 45 LYS B CA 1
ATOM 1575 C C . LYS B 1 45 ? 30.359 18.469 -0.088 1 55.03 45 LYS B C 1
ATOM 1577 O O . LYS B 1 45 ? 30.203 19.703 -0.087 1 55.03 45 LYS B O 1
ATOM 1582 N N . GLY B 1 46 ? 30.719 17.875 0.944 1 61.81 46 GLY B N 1
ATOM 1583 C CA . GLY B 1 46 ? 31.234 18.5 2.156 1 61.81 46 GLY B CA 1
ATOM 1584 C C . GLY B 1 46 ? 30.188 18.641 3.246 1 61.81 46 GLY B C 1
ATOM 1585 O O . GLY B 1 46 ? 30.5 19.031 4.371 1 61.81 46 GLY B O 1
ATOM 1586 N N . ARG B 1 47 ? 29.188 18.406 2.732 1 65.31 47 ARG B N 1
ATOM 1587 C CA . ARG B 1 47 ? 28.234 18.578 3.83 1 65.31 47 ARG B CA 1
ATOM 1588 C C . ARG B 1 47 ? 28.031 17.281 4.598 1 65.31 47 ARG B C 1
ATOM 1590 O O . ARG B 1 47 ? 28.016 16.203 4 1 65.31 47 ARG B O 1
ATOM 1597 N N . ASP B 1 48 ? 27.938 17.594 5.824 1 78.25 48 ASP B N 1
ATOM 1598 C CA . ASP B 1 48 ? 27.797 16.547 6.832 1 78.25 48 ASP B CA 1
ATOM 1599 C C . ASP B 1 48 ? 26.391 15.969 6.828 1 78.25 48 ASP B C 1
ATOM 1601 O O . ASP B 1 48 ? 25.406 16.703 6.945 1 78.25 48 ASP B O 1
ATOM 1605 N N . ALA B 1 49 ? 26.359 14.891 6.484 1 80.69 49 ALA B N 1
ATOM 1606 C CA . ALA B 1 49 ? 25.078 14.164 6.453 1 80.69 49 ALA B CA 1
ATOM 1607 C C . ALA B 1 49 ? 24.297 14.375 7.746 1 80.69 49 ALA B C 1
ATOM 1609 O O . ALA B 1 49 ? 23.078 14.508 7.723 1 80.69 49 ALA B O 1
ATOM 1610 N N . GLN B 1 50 ? 25.016 14.57 8.734 1 87.19 50 GLN B N 1
ATOM 1611 C CA . GLN B 1 50 ? 24.375 14.773 10.031 1 87.19 50 GLN B CA 1
ATOM 1612 C C . GLN B 1 50 ? 23.734 16.156 10.125 1 87.19 50 GLN B C 1
ATOM 1614 O O . GLN B 1 50 ? 22.625 16.297 10.633 1 87.19 50 GLN B O 1
ATOM 1619 N N . ARG B 1 51 ? 24.469 17.094 9.766 1 88.19 51 ARG B N 1
ATOM 1620 C CA . ARG B 1 51 ? 23.938 18.453 9.789 1 88.19 51 ARG B CA 1
ATOM 1621 C C . ARG B 1 51 ? 22.688 18.562 8.914 1 88.19 51 ARG B C 1
ATOM 1623 O O . ARG B 1 51 ? 21.719 19.219 9.289 1 88.19 51 ARG B O 1
ATOM 1630 N N . ALA B 1 52 ? 22.797 17.922 7.785 1 87.38 52 ALA B N 1
ATOM 1631 C CA . ALA B 1 52 ? 21.656 17.953 6.875 1 87.38 52 ALA B CA 1
ATOM 1632 C C . ALA B 1 52 ? 20.422 17.281 7.504 1 87.38 52 ALA B C 1
ATOM 1634 O O . ALA B 1 52 ? 19.312 17.812 7.426 1 87.38 52 ALA B O 1
ATOM 1635 N N . THR B 1 53 ? 20.719 16.359 8.125 1 90.81 53 THR B N 1
ATOM 1636 C CA . THR B 1 53 ? 19.641 15.633 8.789 1 90.81 53 THR B CA 1
ATOM 1637 C C . THR B 1 53 ? 19.062 16.453 9.938 1 90.81 53 THR B C 1
ATOM 1639 O O . THR B 1 53 ? 17.844 16.469 10.133 1 90.81 53 THR B O 1
ATOM 1642 N N . ASP B 1 54 ? 19.969 17.109 10.633 1 91.69 54 ASP B N 1
ATOM 1643 C CA . ASP B 1 54 ? 19.516 17.953 11.727 1 91.69 54 ASP B CA 1
ATOM 1644 C C . ASP B 1 54 ? 18.672 19.125 11.211 1 91.69 54 ASP B C 1
ATOM 1646 O O . ASP B 1 54 ? 17.672 19.484 11.812 1 91.69 54 ASP B O 1
ATOM 1650 N N . ASP B 1 55 ? 19.141 19.578 10.195 1 92.25 55 ASP B N 1
ATOM 1651 C CA . ASP B 1 55 ? 18.406 20.703 9.602 1 92.25 55 ASP B CA 1
ATOM 1652 C C . ASP B 1 55 ? 17.016 20.25 9.125 1 92.25 55 ASP B C 1
ATOM 1654 O O . ASP B 1 55 ? 16.016 20.922 9.359 1 92.25 55 ASP B O 1
ATOM 1658 N N . GLU B 1 56 ? 17 19.219 8.516 1 93.12 56 GLU B N 1
ATOM 1659 C CA . GLU B 1 56 ? 15.727 18.641 8.094 1 93.12 56 GLU B CA 1
ATOM 1660 C C . GLU B 1 56 ? 14.812 18.375 9.289 1 93.12 56 GLU B C 1
ATOM 1662 O O . GLU B 1 56 ? 13.617 18.672 9.25 1 93.12 56 GLU B O 1
ATOM 1667 N N . GLY B 1 57 ? 15.461 17.875 10.258 1 94.19 57 GLY B N 1
ATOM 1668 C CA . GLY B 1 57 ? 14.719 17.578 11.477 1 94.19 57 GLY B CA 1
ATOM 1669 C C . GLY B 1 57 ? 14.039 18.797 12.07 1 94.19 57 GLY B C 1
ATOM 1670 O O . GLY B 1 57 ? 12.898 18.719 12.539 1 94.19 57 GLY B O 1
ATOM 1671 N N . ARG B 1 58 ? 14.781 19.922 12.094 1 95.31 58 ARG B N 1
ATOM 1672 C CA . ARG B 1 58 ? 14.203 21.172 12.609 1 95.31 58 ARG B CA 1
ATOM 1673 C C . ARG B 1 58 ? 12.969 21.562 11.805 1 95.31 58 ARG B C 1
ATOM 1675 O O . ARG B 1 58 ? 11.969 22.016 12.383 1 95.31 58 ARG B O 1
ATOM 1682 N N . ARG B 1 59 ? 13.031 21.328 10.547 1 96.81 59 ARG B N 1
ATOM 1683 C CA . ARG B 1 59 ? 11.898 21.672 9.695 1 96.81 59 ARG B CA 1
ATOM 1684 C C . ARG B 1 59 ? 10.727 20.734 9.93 1 96.81 59 ARG B C 1
ATOM 1686 O O . ARG B 1 59 ? 9.57 21.156 9.914 1 96.81 59 ARG B O 1
ATOM 1693 N N . VAL B 1 60 ? 11 19.578 10.117 1 97.44 60 VAL B N 1
ATOM 1694 C CA . VAL B 1 60 ? 9.969 18.594 10.422 1 97.44 60 VAL B CA 1
ATOM 1695 C C . VAL B 1 60 ? 9.266 18.969 11.727 1 97.44 60 VAL B C 1
ATOM 1697 O O . VAL B 1 60 ? 8.031 19.016 11.781 1 97.44 60 VAL B O 1
ATOM 1700 N N . LEU B 1 61 ? 10.094 19.266 12.719 1 96.62 61 LEU B N 1
ATOM 1701 C CA . LEU B 1 61 ? 9.539 19.609 14.031 1 96.62 61 LEU B CA 1
ATOM 1702 C C . LEU B 1 61 ? 8.695 20.875 13.953 1 96.62 61 LEU B C 1
ATOM 1704 O O . LEU B 1 61 ? 7.656 20.969 14.602 1 96.62 61 LEU B O 1
ATOM 1708 N N . ALA B 1 62 ? 9.203 21.766 13.102 1 97.19 62 ALA B N 1
ATOM 1709 C CA . ALA B 1 62 ? 8.484 23.031 12.953 1 97.19 62 ALA B CA 1
ATOM 1710 C C . ALA B 1 62 ? 7.141 22.828 12.258 1 97.19 62 ALA B C 1
ATOM 1712 O O . ALA B 1 62 ? 6.219 23.625 12.414 1 97.19 62 ALA B O 1
ATOM 1713 N N . ALA B 1 63 ? 7.012 21.781 11.555 1 97.38 63 ALA B N 1
ATOM 1714 C CA . ALA B 1 63 ? 5.801 21.516 10.781 1 97.38 63 ALA B CA 1
ATOM 1715 C C . ALA B 1 63 ? 4.781 20.734 11.602 1 97.38 63 ALA B C 1
ATOM 1717 O O . ALA B 1 63 ? 3.629 20.578 11.188 1 97.38 63 ALA B O 1
ATOM 1718 N N . LEU B 1 64 ? 5.105 20.344 12.68 1 96.88 64 LEU B N 1
ATOM 1719 C CA . LEU B 1 64 ? 4.203 19.562 13.523 1 96.88 64 LEU B CA 1
ATOM 1720 C C . LEU B 1 64 ? 3.08 20.438 14.062 1 96.88 64 LEU B C 1
ATOM 1722 O O . LEU B 1 64 ? 3.328 21.547 14.562 1 96.88 64 LEU B O 1
ATOM 1726 N N . PRO B 1 65 ? 1.825 19.891 14.07 1 94.38 65 PRO B N 1
ATOM 1727 C CA . PRO B 1 65 ? 0.768 20.609 14.797 1 94.38 65 PRO B CA 1
ATOM 1728 C C . PRO B 1 65 ? 0.98 20.594 16.312 1 94.38 65 PRO B C 1
ATOM 1730 O O . PRO B 1 65 ? 1.658 19.703 16.828 1 94.38 65 PRO B O 1
ATOM 1733 N N . LYS B 1 66 ? 0.317 21.625 16.828 1 91 66 LYS B N 1
ATOM 1734 C CA . LYS B 1 66 ? 0.39 21.672 18.281 1 91 66 LYS B CA 1
ATOM 1735 C C . LYS B 1 66 ? -0.302 20.453 18.906 1 91 66 LYS B C 1
ATOM 1737 O O . LYS B 1 66 ? -1.394 20.078 18.484 1 91 66 LYS B O 1
ATOM 1742 N N . ASN B 1 67 ? 0.438 19.781 19.766 1 92.31 67 ASN B N 1
ATOM 1743 C CA . ASN B 1 67 ? -0.077 18.703 20.594 1 92.31 67 ASN B CA 1
ATOM 1744 C C . ASN B 1 67 ? -0.469 17.484 19.75 1 92.31 67 ASN B C 1
ATOM 1746 O O . ASN B 1 67 ? -1.419 16.781 20.078 1 92.31 67 ASN B O 1
ATOM 1750 N N . ALA B 1 68 ? 0.003 17.312 18.641 1 96.12 68 ALA B N 1
ATOM 1751 C CA . ALA B 1 68 ? -0.274 16.188 17.75 1 96.12 68 ALA B CA 1
ATOM 1752 C C . ALA B 1 68 ? 0.278 14.891 18.328 1 96.12 68 ALA B C 1
ATOM 1754 O O . ALA B 1 68 ? 1.261 14.898 19.078 1 96.12 68 ALA B O 1
ATOM 1755 N N . TYR B 1 69 ? -0.381 13.891 18.141 1 97.56 69 TYR B N 1
ATOM 1756 C CA . TYR B 1 69 ? 0.206 12.57 18.328 1 97.56 69 TYR B CA 1
ATOM 1757 C C . TYR B 1 69 ? 1.159 12.227 17.188 1 97.56 69 TYR B C 1
ATOM 1759 O O . TYR B 1 69 ? 0.752 12.172 16.016 1 97.56 69 TYR B O 1
ATOM 1767 N N . VAL B 1 70 ? 2.396 11.977 17.453 1 98.19 70 VAL B N 1
ATOM 1768 C CA . VAL B 1 70 ? 3.43 11.906 16.422 1 98.19 70 VAL B CA 1
ATOM 1769 C C . VAL B 1 70 ? 3.906 10.469 16.266 1 98.19 70 VAL B C 1
ATOM 1771 O O . VAL B 1 70 ? 4.312 9.828 17.25 1 98.19 70 VAL B O 1
ATOM 1774 N N . VAL B 1 71 ? 3.861 10.031 15.094 1 98.5 71 VAL B N 1
ATOM 1775 C CA . VAL B 1 71 ? 4.367 8.711 14.742 1 98.5 71 VAL B CA 1
ATOM 1776 C C . VAL B 1 71 ? 5.477 8.844 13.695 1 98.5 71 VAL B C 1
ATOM 1778 O O . VAL B 1 71 ? 5.242 9.336 12.594 1 98.5 71 VAL B O 1
ATOM 1781 N N . ALA B 1 72 ? 6.695 8.453 14.047 1 98.56 72 ALA B N 1
ATOM 1782 C CA . ALA B 1 72 ? 7.824 8.492 13.117 1 98.56 72 ALA B CA 1
ATOM 1783 C C . ALA B 1 72 ? 7.977 7.164 12.383 1 98.56 72 ALA B C 1
ATOM 1785 O O . ALA B 1 72 ? 8.047 6.105 13.008 1 98.56 72 ALA B O 1
ATOM 1786 N N . LEU B 1 73 ? 7.93 7.309 11.141 1 98.12 73 LEU B N 1
ATOM 1787 C CA . LEU B 1 73 ? 8.258 6.125 10.359 1 98.12 73 LEU B CA 1
ATOM 1788 C C . LEU B 1 73 ? 9.766 5.906 10.312 1 98.12 73 LEU B C 1
ATOM 1790 O O . LEU B 1 73 ? 10.523 6.793 9.914 1 98.12 73 LEU B O 1
ATOM 1794 N N . ASP B 1 74 ? 10.195 4.734 10.664 1 94.81 74 ASP B N 1
ATOM 1795 C CA . ASP B 1 74 ? 11.602 4.359 10.789 1 94.81 74 ASP B CA 1
ATOM 1796 C C . ASP B 1 74 ? 11.773 2.848 10.688 1 94.81 74 ASP B C 1
ATOM 1798 O O . ASP B 1 74 ? 11.039 2.09 11.32 1 94.81 74 ASP B O 1
ATOM 1802 N N . VAL B 1 75 ? 12.82 2.471 9.961 1 93.31 75 VAL B N 1
ATOM 1803 C CA . VAL B 1 75 ? 13.031 1.055 9.68 1 93.31 75 VAL B CA 1
ATOM 1804 C C . VAL B 1 75 ? 13.164 0.285 10.992 1 93.31 75 VAL B C 1
ATOM 1806 O O . VAL B 1 75 ? 12.531 -0.753 11.18 1 93.31 75 VAL B O 1
ATOM 1809 N N . PRO B 1 76 ? 13.906 0.858 12.047 1 93.25 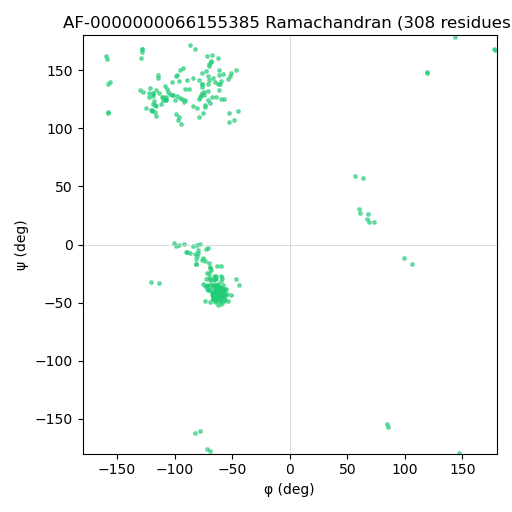76 PRO B N 1
ATOM 1810 C CA . PRO B 1 76 ? 14.039 0.121 13.305 1 93.25 76 PRO B CA 1
ATOM 1811 C C . PRO B 1 76 ? 12.789 0.202 14.172 1 93.25 76 PRO B C 1
ATOM 1813 O O . PRO B 1 76 ? 12.758 -0.365 15.266 1 93.25 76 PRO B O 1
ATOM 1816 N N . GLY B 1 77 ? 11.703 0.881 13.766 1 96.25 77 GLY B N 1
ATOM 1817 C CA . GLY B 1 77 ? 10.492 1.046 14.547 1 96.25 77 GLY B CA 1
ATOM 1818 C C . GLY B 1 77 ? 9.672 -0.228 14.656 1 96.25 77 GLY B C 1
ATOM 1819 O O . GLY B 1 77 ? 10.141 -1.305 14.273 1 96.25 77 GLY B O 1
ATOM 1820 N N . ARG B 1 78 ? 8.672 -0.066 15.219 1 96.81 78 ARG B N 1
ATOM 1821 C CA . ARG B 1 78 ? 7.793 -1.211 15.43 1 96.81 78 ARG B CA 1
ATOM 1822 C C . ARG B 1 78 ? 7.148 -1.649 14.117 1 96.81 78 ARG B C 1
ATOM 1824 O O . ARG B 1 78 ? 6.441 -0.869 13.477 1 96.81 78 ARG B O 1
ATOM 1831 N N . PRO B 1 79 ? 7.316 -2.965 13.719 1 97.19 79 PRO B N 1
ATOM 1832 C CA . PRO B 1 79 ? 6.598 -3.475 12.547 1 97.19 79 PRO B CA 1
ATOM 1833 C C . PRO B 1 79 ? 5.125 -3.762 12.844 1 97.19 79 PRO B C 1
ATOM 1835 O O . PRO B 1 79 ? 4.801 -4.336 13.883 1 97.19 79 PRO B O 1
ATOM 1838 N N . LEU B 1 80 ? 4.379 -3.246 11.977 1 97.5 80 LEU B N 1
ATOM 1839 C CA . LEU B 1 80 ? 2.943 -3.465 12.133 1 97.5 80 LEU B CA 1
ATOM 1840 C C . LEU B 1 80 ? 2.367 -4.16 10.898 1 97.5 80 LEU B C 1
ATOM 1842 O O . LEU B 1 80 ? 2.678 -3.785 9.766 1 97.5 80 LEU B O 1
ATOM 1846 N N . SER B 1 81 ? 1.483 -5.238 11.164 1 97.19 81 SER B N 1
ATOM 1847 C CA . SER B 1 81 ? 0.634 -5.723 10.078 1 97.19 81 SER B CA 1
ATOM 1848 C C . SER B 1 81 ? -0.472 -4.723 9.75 1 97.19 81 SER B C 1
ATOM 1850 O O . SER B 1 81 ? -0.718 -3.791 10.516 1 97.19 81 SER B O 1
ATOM 1852 N N . SER B 1 82 ? -1.065 -4.828 8.625 1 97.38 82 SER B N 1
ATOM 1853 C CA . SER B 1 82 ? -2.174 -3.951 8.266 1 97.38 82 SER B CA 1
ATOM 1854 C C . SER B 1 82 ? -3.279 -3.996 9.312 1 97.38 82 SER B C 1
ATOM 1856 O O . SER B 1 82 ? -3.896 -2.973 9.617 1 97.38 82 SER B O 1
ATOM 1858 N N . GLU B 1 83 ? -3.551 -5.25 9.883 1 96.56 83 GL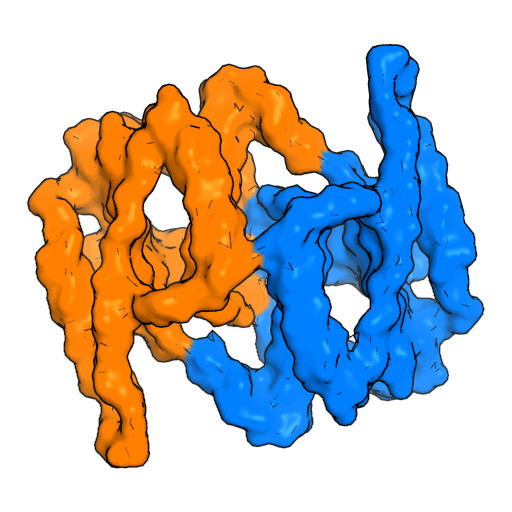U B N 1
ATOM 1859 C CA . GLU B 1 83 ? -4.547 -5.379 10.945 1 96.56 83 GLU B CA 1
ATOM 1860 C C . GLU B 1 83 ? -4.109 -4.637 12.203 1 96.56 83 GLU B C 1
ATOM 1862 O O . GLU B 1 83 ? -4.922 -3.969 12.852 1 96.56 83 GLU B O 1
ATOM 1867 N N . GLN B 1 84 ? -2.873 -4.785 12.547 1 98.25 84 GLN B N 1
ATOM 1868 C CA . GLN B 1 84 ? -2.344 -4.078 13.711 1 98.25 84 GLN B CA 1
ATOM 1869 C C . GLN B 1 84 ? -2.352 -2.57 13.492 1 98.25 84 GLN B C 1
ATOM 1871 O O . GLN B 1 84 ? -2.59 -1.802 14.422 1 98.25 84 GLN B O 1
ATOM 1876 N N . LEU B 1 85 ? -2.092 -2.17 12.234 1 98.06 85 LEU B N 1
ATOM 1877 C CA . LEU B 1 85 ? -2.152 -0.75 11.906 1 98.06 85 LEU B CA 1
ATOM 1878 C C . LEU B 1 85 ? -3.566 -0.209 12.086 1 98.06 85 LEU B C 1
ATOM 1880 O O . LEU B 1 85 ? -3.75 0.916 12.555 1 98.06 85 LEU B O 1
ATOM 1884 N N . ALA B 1 86 ? -4.527 -0.983 11.695 1 97.81 86 ALA B N 1
ATOM 1885 C CA . ALA B 1 86 ? -5.918 -0.582 11.906 1 97.81 86 ALA B CA 1
ATOM 1886 C C . ALA B 1 86 ? -6.211 -0.376 13.383 1 97.81 86 ALA B C 1
ATOM 1888 O O . ALA B 1 86 ? -6.902 0.574 13.758 1 97.81 86 ALA B O 1
ATOM 1889 N N . GLN B 1 87 ? -5.742 -1.335 14.148 1 97.81 87 GLN B N 1
ATOM 1890 C CA . GLN B 1 87 ? -5.918 -1.187 15.586 1 97.81 87 GLN B CA 1
ATOM 1891 C C . GLN B 1 87 ? -5.215 0.067 16.094 1 97.81 87 GLN B C 1
ATOM 1893 O O . GLN B 1 87 ? -5.762 0.793 16.938 1 97.81 87 GLN B O 1
ATOM 1898 N N . ARG B 1 88 ? -3.977 0.342 15.641 1 97.31 88 ARG B N 1
ATOM 1899 C CA . ARG B 1 88 ? -3.266 1.556 16.031 1 97.31 88 ARG B CA 1
ATOM 1900 C C . ARG B 1 88 ? -4.039 2.801 15.609 1 97.31 88 ARG B C 1
ATOM 1902 O O . ARG B 1 88 ? -4.09 3.785 16.344 1 97.31 88 ARG B O 1
ATOM 1909 N N . MET B 1 89 ? -4.621 2.748 14.383 1 96.69 89 MET B N 1
ATOM 1910 C CA . MET B 1 89 ? -5.391 3.889 13.898 1 96.69 89 MET B CA 1
ATOM 1911 C C . MET B 1 89 ? -6.559 4.191 14.836 1 96.69 89 MET B C 1
ATOM 1913 O O . MET B 1 89 ? -6.852 5.355 15.109 1 96.69 89 MET B O 1
ATOM 1917 N N . GLU B 1 90 ? -7.211 3.018 15.305 1 95.44 90 GLU B N 1
ATOM 1918 C CA . GLU B 1 90 ? -8.273 3.215 16.281 1 95.44 90 GLU B CA 1
ATOM 1919 C C . GLU B 1 90 ? -7.742 3.881 17.547 1 95.44 90 GLU B C 1
ATOM 1921 O O . GLU B 1 90 ? -8.367 4.797 18.094 1 95.44 90 GLU B O 1
ATOM 1926 N N . HIS B 1 91 ? -6.625 3.484 17.953 1 96.75 91 HIS B N 1
ATOM 1927 C CA . HIS B 1 91 ? -5.977 4.074 19.125 1 96.75 91 HIS B CA 1
ATOM 1928 C C . HIS B 1 91 ? -5.66 5.547 18.891 1 96.75 91 HIS B C 1
ATOM 1930 O O . HIS B 1 91 ? -5.938 6.391 19.75 1 96.75 91 HIS B O 1
ATOM 1936 N N . TRP B 1 92 ? -5.062 5.906 17.656 1 96 92 TRP B N 1
ATOM 1937 C CA . TRP B 1 92 ? -4.723 7.285 17.312 1 96 92 TRP B CA 1
ATOM 1938 C C . TRP B 1 92 ? -5.965 8.172 17.344 1 96 92 TRP B C 1
ATOM 1940 O O . TRP B 1 92 ? -5.934 9.281 17.891 1 96 92 TRP B O 1
ATOM 1950 N N . ARG B 1 93 ? -7 7.652 16.812 1 92.38 93 ARG B N 1
ATOM 1951 C CA . ARG B 1 93 ? -8.258 8.398 16.781 1 92.38 93 ARG B CA 1
ATOM 1952 C C . ARG B 1 93 ? -8.758 8.68 18.203 1 92.38 93 ARG B C 1
ATOM 1954 O O . ARG B 1 93 ? -9.32 9.742 18.453 1 92.38 93 ARG B O 1
ATOM 1961 N N . GLY B 1 94 ? -8.523 7.797 19.078 1 93.56 94 GLY B N 1
ATOM 1962 C CA . GLY B 1 94 ? -9 7.914 20.453 1 93.56 94 GLY B CA 1
ATOM 1963 C C . GLY B 1 94 ? -8.203 8.898 21.281 1 93.56 94 GLY B C 1
ATOM 1964 O O . GLY B 1 94 ? -8.633 9.297 22.359 1 93.56 94 GLY B O 1
ATOM 1965 N N . GLN B 1 95 ? -7.066 9.312 20.797 1 93 95 GLN B N 1
ATOM 1966 C CA . GLN B 1 95 ? -6.219 10.234 21.547 1 93 95 GLN B CA 1
ATOM 1967 C C . GLN B 1 95 ? -6.848 11.625 21.609 1 93 95 GLN B C 1
ATOM 1969 O O . GLN B 1 95 ? -6.445 12.453 22.422 1 93 95 GLN B O 1
ATOM 1974 N N . GLY B 1 96 ? -7.812 11.867 20.75 1 90 96 GLY B N 1
ATOM 1975 C CA . GLY B 1 96 ? -8.445 13.18 20.734 1 90 96 GLY B CA 1
ATOM 1976 C C . GLY B 1 96 ? -7.527 14.273 20.234 1 90 96 GLY B C 1
ATOM 1977 O O . GLY B 1 96 ? -7.684 15.438 20.594 1 90 96 GLY B O 1
ATOM 1978 N N . ARG B 1 97 ? -6.473 13.984 19.531 1 93 97 ARG B N 1
ATOM 1979 C CA . ARG B 1 97 ? -5.516 14.914 18.938 1 93 97 ARG B CA 1
ATOM 1980 C C . ARG B 1 97 ? -5.32 14.617 17.453 1 93 97 ARG B C 1
ATOM 1982 O O . ARG B 1 97 ? -5.68 13.539 16.969 1 93 97 ARG B O 1
ATOM 1989 N N . ASP B 1 98 ? -4.746 15.516 16.797 1 94.38 98 ASP B N 1
ATOM 1990 C CA . ASP B 1 98 ? -4.355 15.297 15.406 1 94.38 98 ASP B CA 1
ATOM 1991 C C . ASP B 1 98 ? -3.193 14.305 15.312 1 94.38 98 ASP B C 1
ATOM 1993 O O . ASP B 1 98 ? -2.398 14.188 16.25 1 94.38 98 ASP B O 1
ATOM 1997 N N . LEU B 1 99 ? -3.146 13.75 14.281 1 97.44 99 LEU B N 1
ATOM 1998 C CA . LEU B 1 99 ? -2.107 12.758 14.023 1 97.44 99 LEU B CA 1
ATOM 1999 C C . LEU B 1 99 ? -1.058 13.305 13.062 1 97.44 99 LEU B C 1
ATOM 2001 O O . LEU B 1 99 ? -1.398 13.945 12.062 1 97.44 99 LEU B O 1
ATOM 2005 N N . ALA B 1 100 ? 0.12 13.141 13.344 1 98.38 100 ALA B N 1
ATOM 2006 C CA . ALA B 1 100 ? 1.213 13.445 12.43 1 98.38 100 ALA B CA 1
ATOM 2007 C C . ALA B 1 100 ? 2.078 12.219 12.172 1 98.38 100 ALA B C 1
ATOM 2009 O O . ALA B 1 100 ? 2.623 11.625 13.109 1 98.38 100 ALA B O 1
ATOM 2010 N N . LEU B 1 101 ? 2.266 11.906 11.039 1 98.56 101 LEU B N 1
ATOM 2011 C CA . LEU B 1 101 ? 3.164 10.852 10.586 1 98.56 101 LEU B CA 1
ATOM 2012 C C . LEU B 1 101 ? 4.402 11.438 9.914 1 98.56 101 LEU B C 1
ATOM 2014 O O . LEU B 1 101 ? 4.285 12.305 9.047 1 98.56 101 LEU B O 1
ATOM 2018 N N . LEU B 1 102 ? 5.508 10.945 10.188 1 98.62 102 LEU B N 1
ATOM 2019 C CA . LEU B 1 102 ? 6.742 11.555 9.711 1 98.62 102 LEU B CA 1
ATOM 2020 C C . LEU B 1 102 ? 7.516 10.594 8.82 1 98.62 102 LEU B C 1
ATOM 2022 O O . LEU B 1 102 ? 7.777 9.453 9.211 1 98.62 102 LEU B O 1
ATOM 2026 N N . ILE B 1 103 ? 7.879 11.031 7.781 1 97.75 103 ILE B N 1
ATOM 2027 C CA . ILE B 1 103 ? 8.727 10.297 6.852 1 97.75 103 ILE B CA 1
ATOM 2028 C C . ILE B 1 103 ? 10.047 11.047 6.656 1 97.75 103 ILE B C 1
ATOM 2030 O O . ILE B 1 103 ? 10.062 12.188 6.195 1 97.75 103 ILE B O 1
ATOM 2034 N N . GLY B 1 104 ? 11.094 10.43 6.895 1 94.31 104 GLY B N 1
ATOM 2035 C CA . GLY B 1 104 ? 12.406 11.031 6.785 1 94.31 104 GLY B CA 1
ATOM 2036 C C . GLY B 1 104 ? 12.984 10.961 5.383 1 94.31 104 GLY B C 1
ATOM 2037 O O . GLY B 1 104 ? 12.43 10.281 4.516 1 94.31 104 GLY B O 1
ATOM 2038 N N . GLY B 1 105 ? 14.031 11.625 5.293 1 89.25 105 GLY B N 1
ATOM 2039 C CA . GLY B 1 105 ? 14.773 11.578 4.043 1 89.25 105 GLY B CA 1
ATOM 2040 C C . GLY B 1 105 ? 15.68 10.367 3.932 1 89.25 105 GLY B C 1
ATOM 2041 O O . GLY B 1 105 ? 15.492 9.375 4.645 1 89.25 105 GLY B O 1
ATOM 2042 N N . PRO B 1 106 ? 16.625 10.461 3.025 1 84 106 PRO B N 1
ATOM 2043 C CA . PRO B 1 106 ? 17.516 9.328 2.773 1 84 106 PRO B CA 1
ATOM 2044 C C . PRO B 1 106 ? 18.281 8.891 4.02 1 84 106 PRO B C 1
ATOM 2046 O O . PRO B 1 106 ? 18.578 7.707 4.188 1 84 106 PRO B O 1
ATOM 2049 N N . GLU B 1 107 ? 18.547 9.703 4.898 1 87.75 107 GLU B N 1
ATOM 2050 C CA . GLU B 1 107 ? 19.328 9.391 6.094 1 87.75 107 GLU B CA 1
ATOM 2051 C C . GLU B 1 107 ? 18.406 9.133 7.293 1 87.75 107 GLU B C 1
ATOM 2053 O O . GLU B 1 107 ? 18.891 8.984 8.422 1 87.75 107 GLU B O 1
ATOM 2058 N N . GLY B 1 108 ? 17.172 9.258 7.031 1 91.81 108 GLY B N 1
ATOM 2059 C CA . GLY B 1 108 ? 16.219 9.062 8.109 1 91.81 108 GLY B CA 1
ATOM 2060 C C . GLY B 1 108 ? 15.977 10.312 8.93 1 91.81 108 GLY B C 1
ATOM 2061 O O . GLY B 1 108 ? 16.141 11.43 8.43 1 91.81 108 GLY B O 1
ATOM 2062 N N . HIS B 1 109 ? 15.555 10.086 10.094 1 95.69 109 HIS B N 1
ATOM 2063 C CA . HIS B 1 109 ? 15.195 11.188 10.977 1 95.69 109 HIS B CA 1
ATOM 2064 C C . HIS B 1 109 ? 16.375 11.602 11.844 1 95.69 109 HIS B C 1
ATOM 2066 O O . HIS B 1 109 ? 17.219 10.766 12.203 1 95.69 109 HIS B O 1
ATOM 2072 N N . SER B 1 110 ? 16.406 12.961 12.273 1 94.25 110 SER B N 1
ATOM 2073 C CA . SER B 1 110 ? 17.344 13.375 13.312 1 94.25 110 SER B CA 1
ATOM 2074 C C . SER B 1 110 ? 16.953 12.797 14.672 1 94.25 110 SER B C 1
ATOM 2076 O O . SER B 1 110 ? 15.805 12.398 14.875 1 94.25 110 SER B O 1
ATOM 2078 N N . ALA B 1 111 ? 17.859 12.656 15.438 1 94.81 111 ALA B N 1
ATOM 2079 C CA . ALA B 1 111 ? 17.625 12.156 16.781 1 94.81 111 ALA B CA 1
ATOM 2080 C C . ALA B 1 111 ? 16.516 12.945 17.469 1 94.81 111 ALA B C 1
ATOM 2082 O O . ALA B 1 111 ? 15.703 12.383 18.203 1 94.81 111 ALA B O 1
ATOM 2083 N N . GLU B 1 112 ? 16.562 14.219 17.312 1 96.56 112 GLU B N 1
ATOM 2084 C CA . GLU B 1 112 ? 15.57 15.094 17.938 1 96.56 112 GLU B CA 1
ATOM 2085 C C . GLU B 1 112 ? 14.164 14.766 17.453 1 96.56 112 GLU B C 1
ATOM 2087 O O . GLU B 1 112 ? 13.211 14.766 18.234 1 96.56 112 GLU B O 1
ATOM 2092 N N . VAL B 1 113 ? 14.031 14.469 16.203 1 97.12 113 VAL B N 1
ATOM 2093 C CA . VAL B 1 113 ? 12.734 14.117 15.633 1 97.12 113 VAL B CA 1
ATOM 2094 C C . VAL B 1 113 ? 12.258 12.789 16.219 1 97.12 113 VAL B C 1
ATOM 2096 O O . VAL B 1 113 ? 11.102 12.664 16.641 1 97.12 113 VAL B O 1
ATOM 2099 N N . LEU B 1 114 ? 13.141 11.898 16.297 1 96.38 114 LEU B N 1
ATOM 2100 C CA . LEU B 1 114 ? 12.773 10.602 16.844 1 96.38 114 LEU B CA 1
ATOM 2101 C C . LEU B 1 114 ? 12.359 10.727 18.297 1 96.38 114 LEU B C 1
ATOM 2103 O O . LEU B 1 114 ? 11.414 10.062 18.75 1 96.38 114 LEU B O 1
ATOM 2107 N N . LYS B 1 115 ? 13.047 11.578 19 1 95.81 115 LYS B N 1
ATOM 2108 C CA . LYS B 1 115 ? 12.734 11.805 20.406 1 95.81 115 LYS B CA 1
ATOM 2109 C C . LYS B 1 115 ? 11.352 12.43 20.578 1 95.81 115 LYS B C 1
ATOM 2111 O O . LYS B 1 115 ? 10.672 12.195 21.578 1 95.81 115 LYS B O 1
ATOM 2116 N N . SER B 1 116 ? 10.977 13.133 19.625 1 95.94 116 SER B N 1
ATOM 2117 C CA . SER B 1 116 ? 9.703 13.844 19.703 1 95.94 116 SER B CA 1
ATOM 2118 C C . SER B 1 116 ? 8.539 12.922 19.375 1 95.94 116 SER B C 1
ATOM 2120 O O . SER B 1 116 ? 7.383 13.25 19.656 1 95.94 116 SER B O 1
ATOM 2122 N N . ALA B 1 117 ? 8.766 11.883 18.812 1 97.44 117 ALA B N 1
ATOM 2123 C CA . ALA B 1 117 ? 7.707 10.977 18.359 1 97.44 117 ALA B CA 1
ATOM 2124 C C . ALA B 1 117 ? 7.121 10.195 19.531 1 97.44 117 ALA B C 1
ATOM 2126 O O . ALA B 1 117 ? 7.852 9.758 20.422 1 97.44 117 ALA B O 1
ATOM 2127 N N . SER B 1 118 ? 5.785 10.055 19.531 1 97.25 118 SER B N 1
ATOM 2128 C CA . SER B 1 118 ? 5.09 9.242 20.531 1 97.25 118 SER B CA 1
ATOM 2129 C C . SER B 1 118 ? 5.324 7.754 20.281 1 97.25 118 SER B C 1
ATOM 2131 O O . SER B 1 118 ? 5.285 6.957 21.234 1 97.25 118 SER B O 1
ATOM 2133 N N . GLU B 1 119 ? 5.523 7.371 19.047 1 96.62 119 GLU B N 1
ATOM 2134 C CA . GLU B 1 119 ? 5.859 5.996 18.688 1 96.62 119 GLU B CA 1
ATOM 2135 C C . GLU B 1 119 ? 6.527 5.926 17.312 1 96.62 119 GLU B C 1
ATOM 2137 O O . GLU B 1 119 ? 6.559 6.918 16.578 1 96.62 119 GLU B O 1
ATOM 2142 N N . SER B 1 120 ? 7.184 4.91 17.078 1 97.62 120 SER B N 1
ATOM 2143 C CA . SER B 1 120 ? 7.867 4.652 15.812 1 97.62 120 SER B CA 1
ATOM 2144 C C . SER B 1 120 ? 7.242 3.473 15.07 1 97.62 120 SER B C 1
ATOM 2146 O O . SER B 1 120 ? 6.914 2.455 15.688 1 97.62 120 SER B O 1
ATOM 2148 N N . TRP B 1 121 ? 6.922 3.586 13.812 1 98.38 121 TRP B N 1
ATOM 2149 C CA . TRP B 1 121 ? 6.273 2.604 12.953 1 98.38 121 TRP B CA 1
ATOM 2150 C C . TRP B 1 121 ? 7.195 2.182 11.812 1 98.38 121 TRP B C 1
ATOM 2152 O O . TRP B 1 121 ? 7.738 3.027 11.102 1 98.38 121 TRP B O 1
ATOM 2162 N N . SER B 1 122 ? 7.488 1.035 11.75 1 98 122 SER B N 1
ATOM 2163 C CA . SER B 1 122 ? 8.258 0.475 10.641 1 98 122 SER B CA 1
ATOM 2164 C C . SER B 1 122 ? 7.34 -0.183 9.617 1 98 122 SER B C 1
ATOM 2166 O O . SER B 1 122 ? 6.551 -1.067 9.953 1 98 122 SER B O 1
ATOM 2168 N N . ILE B 1 123 ? 7.418 0.128 8.391 1 96.69 123 ILE B N 1
ATOM 2169 C CA . ILE B 1 123 ? 6.594 -0.447 7.328 1 96.69 123 ILE B CA 1
ATOM 2170 C C . ILE B 1 123 ? 7.18 -1.787 6.891 1 96.69 123 ILE B C 1
ATOM 2172 O O . ILE B 1 123 ? 6.535 -2.545 6.16 1 96.69 123 ILE B O 1
ATOM 2176 N N . GLY B 1 124 ? 8.352 -2.078 7.398 1 95.75 124 GLY B N 1
ATOM 2177 C CA . GLY B 1 124 ? 9.055 -3.309 7.078 1 95.75 124 GLY B CA 1
ATOM 2178 C C . GLY B 1 124 ? 10.562 -3.148 7.066 1 95.75 124 GLY B C 1
ATOM 2179 O O . GLY B 1 124 ? 11.078 -2.047 7.273 1 95.75 124 GLY B O 1
ATOM 2180 N N . PRO B 1 125 ? 11.258 -4.246 6.766 1 96.19 125 PRO B N 1
ATOM 2181 C CA . PRO B 1 125 ? 12.719 -4.234 6.863 1 96.19 125 PRO B CA 1
ATOM 2182 C C . PRO B 1 125 ? 13.383 -3.609 5.641 1 96.19 125 PRO B C 1
ATOM 2184 O O . PRO B 1 125 ? 14.578 -3.311 5.672 1 96.19 125 PRO B O 1
ATOM 2187 N N . LEU B 1 126 ? 12.578 -3.418 4.582 1 96.81 126 LEU B N 1
ATOM 2188 C CA . LEU B 1 126 ? 13.141 -2.867 3.355 1 96.81 126 LEU B CA 1
ATOM 2189 C C . LEU B 1 126 ? 13.367 -1.364 3.484 1 96.81 126 LEU B C 1
ATOM 2191 O O . LEU B 1 126 ? 12.539 -0.66 4.074 1 96.81 126 LEU B O 1
ATOM 2195 N N . THR B 1 127 ? 14.469 -0.948 2.99 1 94.81 127 THR B N 1
ATOM 2196 C CA . THR B 1 127 ? 14.656 0.482 2.77 1 94.81 127 THR B CA 1
ATOM 2197 C C . THR B 1 127 ? 13.977 0.921 1.475 1 94.81 127 THR B C 1
ATOM 2199 O O . THR B 1 127 ? 14.336 0.452 0.391 1 94.81 127 THR B O 1
ATOM 2202 N N . LEU B 1 128 ? 12.969 1.838 1.606 1 95.12 128 LEU B N 1
ATOM 2203 C CA . LEU B 1 128 ? 12.219 2.307 0.445 1 95.12 128 LEU B CA 1
ATOM 2204 C C . LEU B 1 128 ? 12.469 3.791 0.2 1 95.12 128 LEU B C 1
ATOM 2206 O O . LEU B 1 128 ? 12.688 4.555 1.145 1 95.12 128 LEU B O 1
ATOM 2210 N N . PRO B 1 129 ? 12.523 4.094 -1.092 1 94.31 129 PRO B N 1
ATOM 2211 C CA . PRO B 1 129 ? 12.586 5.539 -1.323 1 94.31 129 PRO B CA 1
ATOM 2212 C C . PRO B 1 129 ? 11.484 6.305 -0.593 1 94.31 129 PRO B C 1
ATOM 2214 O O . PRO B 1 129 ? 10.336 5.859 -0.566 1 94.31 129 PRO B O 1
ATOM 2217 N N . HIS B 1 130 ? 11.789 7.5 -0.122 1 93.25 130 HIS B N 1
ATOM 2218 C CA . HIS B 1 130 ? 10.875 8.25 0.726 1 93.25 130 HIS B CA 1
ATOM 2219 C C . HIS B 1 130 ? 9.617 8.648 -0.04 1 93.25 130 HIS B C 1
ATOM 2221 O O . HIS B 1 130 ? 8.531 8.719 0.537 1 93.25 130 HIS B O 1
ATOM 2227 N N . MET B 1 131 ? 9.727 8.852 -1.316 1 94.31 131 MET B N 1
ATOM 2228 C CA . MET B 1 131 ? 8.539 9.219 -2.09 1 94.31 131 MET B CA 1
ATOM 2229 C C . MET B 1 131 ? 7.59 8.039 -2.227 1 94.31 131 MET B C 1
ATOM 2231 O O . MET B 1 131 ? 6.371 8.211 -2.215 1 94.31 131 MET B O 1
ATOM 2235 N N . LEU B 1 132 ? 8.164 6.934 -2.402 1 95.94 132 LEU B N 1
ATOM 2236 C CA . LEU B 1 132 ? 7.352 5.723 -2.488 1 95.94 132 LEU B CA 1
ATOM 2237 C C . LEU B 1 132 ? 6.676 5.426 -1.153 1 95.94 132 LEU B C 1
ATOM 2239 O O . LEU B 1 132 ? 5.547 4.93 -1.123 1 95.94 132 LEU B O 1
ATOM 2243 N N . VAL B 1 133 ? 7.328 5.719 -0.05 1 97.38 133 VAL B N 1
ATOM 2244 C CA . VAL B 1 133 ? 6.785 5.504 1.285 1 97.38 133 VAL B CA 1
ATOM 2245 C C . VAL B 1 133 ? 5.512 6.324 1.463 1 97.38 133 VAL B C 1
ATOM 2247 O O . VAL B 1 133 ? 4.547 5.863 2.078 1 97.38 133 VAL B O 1
ATOM 2250 N N . ARG B 1 134 ? 5.449 7.523 0.908 1 97.75 134 ARG B N 1
ATOM 2251 C CA . ARG B 1 134 ? 4.254 8.359 0.982 1 97.75 134 ARG B CA 1
ATOM 2252 C C . ARG B 1 134 ? 3.039 7.621 0.43 1 97.75 134 ARG B C 1
ATOM 2254 O O . ARG B 1 134 ? 1.973 7.621 1.048 1 97.75 134 ARG B O 1
ATOM 2261 N N . LEU B 1 135 ? 3.316 7.098 -0.684 1 97.88 135 LEU B N 1
ATOM 2262 C CA . LEU B 1 135 ? 2.262 6.367 -1.378 1 97.88 135 LEU B CA 1
ATOM 2263 C C . LEU B 1 135 ? 1.818 5.152 -0.57 1 97.88 135 LEU B C 1
ATOM 2265 O O . LEU B 1 135 ? 0.62 4.926 -0.386 1 97.88 135 LEU B O 1
ATOM 2269 N N . ILE B 1 136 ? 2.725 4.355 -0.021 1 98.12 136 ILE B N 1
ATOM 2270 C CA . ILE B 1 136 ? 2.436 3.143 0.739 1 98.12 136 ILE B CA 1
ATOM 2271 C C . ILE B 1 136 ? 1.679 3.504 2.016 1 98.12 136 ILE B C 1
ATOM 2273 O O . ILE B 1 136 ? 0.714 2.83 2.385 1 98.12 136 ILE B O 1
ATOM 2277 N N . VAL B 1 137 ? 2.107 4.629 2.639 1 98.5 137 VAL B N 1
ATOM 2278 C CA . VAL B 1 137 ? 1.462 5.047 3.877 1 98.5 137 VAL B CA 1
ATOM 2279 C C . VAL B 1 137 ? 0.018 5.457 3.596 1 98.5 137 VAL B C 1
ATOM 2281 O O . VAL B 1 137 ? -0.899 5.055 4.316 1 98.5 137 VAL B O 1
ATOM 2284 N N . ALA B 1 138 ? -0.232 6.156 2.529 1 98.38 138 ALA B N 1
ATOM 2285 C CA . ALA B 1 138 ? -1.592 6.551 2.168 1 98.38 138 ALA B CA 1
ATOM 2286 C C . ALA B 1 138 ? -2.461 5.332 1.886 1 98.38 138 ALA B C 1
ATOM 2288 O O . ALA B 1 138 ? -3.611 5.262 2.33 1 98.38 138 ALA B O 1
ATOM 2289 N N . GLU B 1 139 ? -1.919 4.449 1.159 1 98.12 139 GLU B N 1
ATOM 2290 C CA . GLU B 1 139 ? -2.646 3.217 0.865 1 98.12 139 GLU B CA 1
ATOM 2291 C C . GLU B 1 139 ? -2.982 2.455 2.145 1 98.12 139 GLU B C 1
ATOM 2293 O O . GLU B 1 139 ? -4.109 1.988 2.316 1 98.12 139 GLU B O 1
ATOM 2298 N N . GLN B 1 140 ? -2.049 2.336 3.041 1 98.25 140 GLN B N 1
ATOM 2299 C CA . GLN B 1 140 ? -2.252 1.536 4.242 1 98.25 140 GLN B CA 1
ATOM 2300 C C . GLN B 1 140 ? -3.191 2.238 5.219 1 98.25 140 GLN B C 1
ATOM 2302 O O . GLN B 1 140 ? -3.943 1.583 5.945 1 98.25 140 GLN B O 1
ATOM 2307 N N . LEU B 1 141 ? -3.094 3.584 5.273 1 98.25 141 LEU B N 1
ATOM 2308 C CA . LEU B 1 141 ? -4.078 4.305 6.074 1 98.25 141 LEU B CA 1
ATOM 2309 C C . LEU B 1 141 ? -5.484 4.098 5.523 1 98.25 141 LEU B C 1
ATOM 2311 O O . LEU B 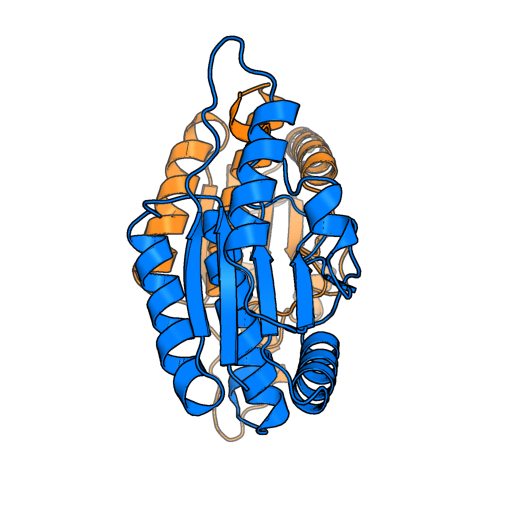1 141 ? -6.434 3.91 6.289 1 98.25 141 LEU B O 1
ATOM 2315 N N . TYR B 1 142 ? -5.609 4.102 4.203 1 98 142 TYR B N 1
ATOM 2316 C CA . TYR B 1 142 ? -6.898 3.826 3.576 1 98 142 TYR B CA 1
ATOM 2317 C C . TYR B 1 142 ? -7.363 2.408 3.889 1 98 142 TYR B C 1
ATOM 2319 O O . TYR B 1 142 ? -8.523 2.195 4.25 1 98 142 TYR B O 1
ATOM 2327 N N . ARG B 1 143 ? -6.484 1.603 3.818 1 97.56 143 ARG B N 1
ATOM 2328 C CA . ARG B 1 143 ? -6.812 0.21 4.109 1 97.56 143 ARG B CA 1
ATOM 2329 C C . ARG B 1 143 ? -7.227 0.041 5.566 1 97.56 143 ARG B C 1
ATOM 2331 O O . ARG B 1 143 ? -8.188 -0.677 5.867 1 97.56 143 ARG B O 1
ATOM 2338 N N . ALA B 1 144 ? -6.508 0.519 6.391 1 97.31 144 ALA B N 1
ATOM 2339 C CA . ALA B 1 144 ? -6.844 0.474 7.812 1 97.31 144 ALA B CA 1
ATOM 2340 C C . ALA B 1 144 ? -8.234 1.057 8.062 1 97.31 144 ALA B C 1
ATOM 2342 O O . ALA B 1 144 ? -9.031 0.48 8.805 1 97.31 144 ALA B O 1
ATOM 2343 N N . ALA B 1 145 ? -8.453 2.301 7.441 1 97 145 ALA B N 1
ATOM 2344 C CA . ALA B 1 145 ? -9.758 2.932 7.598 1 97 145 ALA B CA 1
ATOM 2345 C C . ALA B 1 145 ? -10.867 2.045 7.039 1 97 145 ALA B C 1
ATOM 2347 O O . ALA B 1 145 ? -11.945 1.936 7.629 1 97 145 ALA B O 1
ATOM 2348 N N . ALA B 1 146 ? -10.555 1.38 5.938 1 96.94 146 ALA B N 1
ATOM 2349 C CA . ALA B 1 146 ? -11.508 0.461 5.324 1 96.94 146 ALA B CA 1
ATOM 2350 C C . ALA B 1 146 ? -11.812 -0.714 6.246 1 96.94 146 ALA B C 1
ATOM 2352 O O . ALA B 1 146 ? -12.977 -1.106 6.402 1 96.94 146 ALA B O 1
ATOM 2353 N N . MET B 1 147 ? -10.805 -1.229 6.824 1 96.56 147 MET B N 1
ATOM 2354 C CA . MET B 1 147 ? -11 -2.336 7.758 1 96.56 147 MET B CA 1
ATOM 2355 C C . MET B 1 147 ? -11.867 -1.911 8.938 1 96.56 147 MET B C 1
ATOM 2357 O O . MET B 1 147 ? -12.789 -2.635 9.328 1 96.56 147 MET B O 1
ATOM 2361 N N . LEU B 1 148 ? -11.609 -0.806 9.477 1 95.94 148 LEU B N 1
ATOM 2362 C CA . LEU B 1 148 ? -12.352 -0.304 10.625 1 95.94 148 LEU B CA 1
ATOM 2363 C C . LEU B 1 148 ? -13.812 -0.041 10.266 1 95.94 148 LEU B C 1
ATOM 2365 O O . LEU B 1 148 ? -14.695 -0.154 11.109 1 95.94 148 LEU B O 1
ATOM 2369 N N . ALA B 1 149 ? -13.984 0.235 9.023 1 95.38 149 ALA B N 1
ATOM 2370 C CA . ALA B 1 149 ? -15.328 0.538 8.555 1 95.38 149 ALA B CA 1
ATOM 2371 C C . ALA B 1 149 ? -15.992 -0.7 7.957 1 95.38 149 ALA B C 1
ATOM 2373 O O . ALA B 1 149 ? -17.094 -0.617 7.402 1 95.38 149 ALA B O 1
ATOM 2374 N N . ASN B 1 150 ? -15.266 -1.816 7.949 1 93.88 150 ASN B N 1
ATOM 2375 C CA . ASN B 1 150 ? -15.75 -3.064 7.367 1 93.88 150 ASN B CA 1
ATOM 2376 C C . ASN B 1 150 ? -16.047 -2.916 5.879 1 93.88 150 ASN B C 1
ATOM 2378 O O . ASN B 1 150 ? -17.031 -3.443 5.375 1 93.88 150 ASN B O 1
ATOM 2382 N N . HIS B 1 151 ? -15.344 -2.02 5.367 1 92.69 151 HIS B N 1
ATOM 2383 C CA . HIS B 1 151 ? -15.375 -1.855 3.918 1 92.69 151 HIS B CA 1
ATOM 2384 C C . HIS B 1 151 ? -14.664 -3.008 3.217 1 92.69 151 HIS B C 1
ATOM 2386 O O . HIS B 1 151 ? -13.625 -3.471 3.678 1 92.69 151 HIS B O 1
ATOM 2392 N N . PRO B 1 152 ? -15.148 -3.492 1.951 1 88.06 152 PRO B N 1
ATOM 2393 C CA . PRO B 1 152 ? -14.625 -4.691 1.297 1 88.06 152 PRO B CA 1
ATOM 2394 C C . PRO B 1 152 ? -13.211 -4.492 0.75 1 88.06 152 PRO B C 1
ATOM 2396 O O . PRO B 1 152 ? -12.531 -5.465 0.42 1 88.06 152 PRO B O 1
ATOM 2399 N N . TYR B 1 153 ? -12.703 -3.391 0.858 1 84.19 153 TYR B N 1
ATOM 2400 C CA . TYR B 1 153 ? -11.383 -3.133 0.301 1 84.19 153 TYR B CA 1
ATOM 2401 C C . TYR B 1 153 ? -10.32 -3.947 1.026 1 84.19 153 TYR B C 1
ATOM 2403 O O . TYR B 1 153 ? -9.305 -4.328 0.431 1 84.19 153 TYR B O 1
ATOM 2411 N N . HIS B 1 154 ? -10.594 -4.258 2.246 1 74.94 154 HIS B N 1
ATOM 2412 C CA . HIS B 1 154 ? -9.539 -4.891 3.031 1 74.94 154 HIS B CA 1
ATOM 2413 C C . HIS B 1 154 ? -9.43 -6.375 2.713 1 74.94 154 HIS B C 1
ATOM 2415 O O . HIS B 1 154 ? -8.469 -7.031 3.113 1 74.94 154 HIS B O 1
ATOM 2421 N N . ARG B 1 155 ? -10.219 -6.816 2.035 1 68.06 155 ARG B N 1
ATOM 2422 C CA . ARG B 1 155 ? -10.188 -8.219 1.652 1 68.06 155 ARG B CA 1
ATOM 2423 C C . ARG B 1 155 ? -9.359 -8.43 0.386 1 68.06 155 ARG B C 1
ATOM 2425 O O . ARG B 1 155 ? -9.117 -9.562 -0.026 1 68.06 155 ARG B O 1
ATOM 2432 N N . ALA B 1 156 ? -8.93 -7.219 -0.203 1 53.78 156 ALA B N 1
ATOM 2433 C CA . ALA B 1 156 ? -8.148 -7.309 -1.431 1 53.78 156 ALA B CA 1
ATOM 2434 C C . ALA B 1 156 ? -6.66 -7.48 -1.12 1 53.78 156 ALA B C 1
ATOM 2436 O O . ALA B 1 156 ? -6.172 -6.969 -0.11 1 53.78 156 ALA B O 1
#

Organism: Xanthomonas oryzae pv. oryzae (strain PXO99A) (NCBI:txid360094)

pLDDT: mean 93.3, std 8.2, range [53.41, 98.69]

Radius of gyration: 19.7 Å; Cα contacts (8 Å, |Δi|>4): 604; chains: 2; bounding box: 52×49×39 Å

Foldseek 3Di:
DEEEEEFEDDDFPPVLVVLLVVLQVLCVVPYHYHYHYFYFFDDDVPDDPLVRQVVSQVRSVVPDDDPAQEEEEDLPFDEDDLQRVLVVVVVNVVVVHYHYYYQGAPVGHHPVNVVPHPGYYYPYNDDDHRSNVSSVVSNSSSLSSCVVVVHCPVVD/DEEEEEFEDDDFPPVLVVLLVVLQVLCVVPYHYHYHYFYFFDDDPPDDPQVRQVVSQVRSVVPDDDPAQEEEEDLPFDEDDLQRVLVVVVVNVVVVHYHYYYFGAPVGHHPVNVVPHPGYYYPYNDDDHRSNVSSVVSNSSSLSSCVVVVHCPVVD